Protein AF-A0A2D9DZ78-F1 (afdb_monomer)

Radius of gyration: 20.9 Å; Cα contacts (8 Å, |Δi|>4): 172; chains: 1; bounding box: 60×47×53 Å

Foldseek 3Di:
DDDDDPPCPPDPDVVLVVLLVLLVVLVVVLVVLCPDDDPDNCVLSPPSPVSVLVNVCVVCLVVCPVVCVVQVAASSAKKKWKFADPVPRDIDIDIDGRGGDDPPDDPPDDDDCPPPPD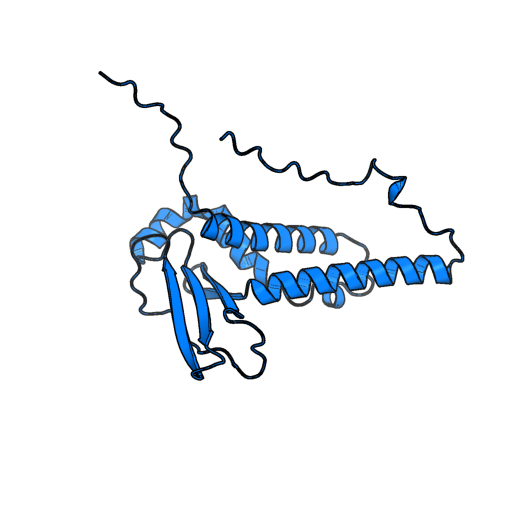RTQWIKGWGDRPHDIDIDGSNVSVVSVVVSVVVVVVVVVVVCVVVVHDPPPVVVPVVPDDPPDDDDDDD

Secondary structure (DSSP, 8-state):
-------------HHHHHHHHHHHHHHHHHHHHHHS--S-HHHHHGGGGGGHHHHHHHHTHHHHHHHHHHHT--SS-EEEEEEE-TTT--EEEEEEESS----SS---PPPP-TT--SSEEEEEEEEEETTEEEEEEHHHHHHHHHHHHHHHHHHHHHHHHHTTPPPP-GGG-GGG----PPP----

Structure (mmCIF, N/CA/C/O backbone):
data_AF-A0A2D9DZ78-F1
#
_entry.id   AF-A0A2D9DZ78-F1
#
loop_
_atom_site.group_PDB
_atom_site.id
_atom_site.type_symbol
_atom_site.label_atom_id
_atom_site.label_alt_id
_atom_site.label_comp_id
_atom_site.label_asym_id
_atom_site.label_entity_id
_atom_site.label_seq_id
_atom_site.pdbx_PDB_ins_code
_atom_site.Cartn_x
_atom_site.Cartn_y
_atom_site.Cartn_z
_atom_site.occupancy
_atom_site.B_iso_or_equiv
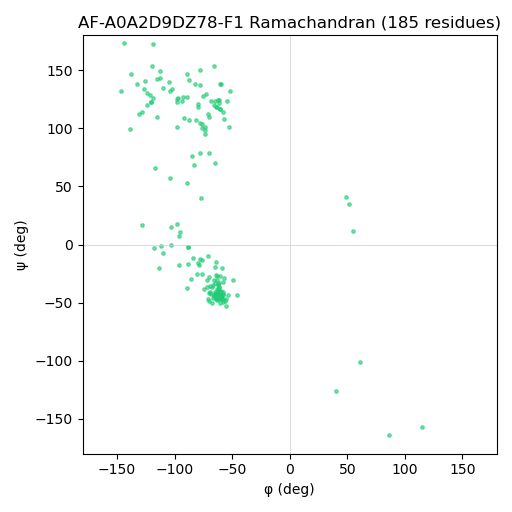_atom_site.auth_seq_id
_atom_site.auth_comp_id
_atom_site.auth_asym_id
_atom_site.auth_atom_id
_atom_site.pdbx_PDB_model_num
ATOM 1 N N . MET A 1 1 ? -32.982 35.145 3.947 1.00 36.50 1 MET A N 1
ATOM 2 C CA . MET A 1 1 ? -32.893 33.877 3.191 1.00 36.50 1 MET A CA 1
ATOM 3 C C . MET A 1 1 ? -31.527 33.840 2.533 1.00 36.50 1 MET A C 1
ATOM 5 O O . MET A 1 1 ? -31.361 34.390 1.452 1.00 36.50 1 MET A O 1
ATOM 9 N N . GLU A 1 2 ? -30.537 33.291 3.232 1.00 34.06 2 GLU A N 1
ATOM 10 C CA . GLU A 1 2 ? -29.224 33.021 2.645 1.00 34.06 2 GLU A CA 1
ATOM 11 C C . GLU A 1 2 ? -29.342 31.830 1.695 1.00 34.06 2 GLU A C 1
ATOM 13 O O . GLU A 1 2 ? -29.918 30.795 2.035 1.00 34.06 2 GLU A O 1
ATOM 18 N N . LYS A 1 3 ? -28.841 32.009 0.472 1.00 34.84 3 LYS A N 1
ATOM 19 C CA . LYS A 1 3 ? -28.711 30.940 -0.512 1.00 34.84 3 LYS A CA 1
ATOM 20 C C . LYS A 1 3 ? -27.613 29.994 -0.032 1.00 34.84 3 LYS A C 1
ATOM 22 O O . LYS A 1 3 ? -26.443 30.357 -0.064 1.00 34.84 3 LYS A O 1
ATOM 27 N N . ALA A 1 4 ? -27.996 28.791 0.387 1.00 36.69 4 ALA A N 1
ATOM 28 C CA . ALA A 1 4 ? -27.062 27.687 0.550 1.00 36.69 4 ALA A CA 1
ATOM 29 C C . ALA A 1 4 ? -26.430 27.385 -0.820 1.00 36.69 4 ALA A C 1
ATOM 31 O O . ALA A 1 4 ? -27.139 27.052 -1.771 1.00 36.69 4 ALA A O 1
ATOM 32 N N . SER A 1 5 ? -25.115 27.569 -0.942 1.00 39.00 5 SER A N 1
ATOM 33 C CA . SER A 1 5 ? -24.361 27.172 -2.126 1.00 39.00 5 SER A CA 1
ATOM 34 C C . SER A 1 5 ? -24.276 25.647 -2.175 1.00 39.00 5 SER A C 1
ATOM 36 O O . SER A 1 5 ? -23.666 24.980 -1.340 1.00 39.00 5 SER A O 1
ATOM 38 N N . ASP A 1 6 ? -24.958 25.094 -3.168 1.00 43.56 6 ASP A N 1
ATOM 39 C CA . ASP A 1 6 ? -25.155 23.668 -3.375 1.00 43.56 6 ASP A CA 1
ATOM 40 C C . ASP A 1 6 ? -23.948 23.048 -4.103 1.00 43.56 6 ASP A C 1
ATOM 42 O O . ASP A 1 6 ? -24.018 22.628 -5.257 1.00 43.56 6 ASP A O 1
ATOM 46 N N . THR A 1 7 ? -22.799 22.993 -3.427 1.00 36.75 7 THR A N 1
ATOM 47 C CA . THR A 1 7 ? -21.670 22.139 -3.834 1.00 36.75 7 THR A CA 1
ATOM 48 C C . THR A 1 7 ? -21.387 21.106 -2.756 1.00 36.75 7 THR A C 1
ATOM 50 O O . THR A 1 7 ? -20.330 21.081 -2.128 1.00 36.75 7 THR A O 1
ATOM 53 N N . ASN A 1 8 ? -22.349 20.203 -2.569 1.00 39.53 8 ASN A N 1
ATOM 54 C CA . ASN A 1 8 ? -22.168 18.925 -1.887 1.00 39.53 8 ASN A CA 1
ATOM 55 C C . ASN A 1 8 ? -21.199 18.019 -2.684 1.00 39.53 8 ASN A C 1
ATOM 57 O O . ASN A 1 8 ? -21.594 17.000 -3.257 1.00 39.53 8 ASN A O 1
ATOM 61 N N . LYS A 1 9 ? -19.900 18.351 -2.722 1.00 44.41 9 LYS A N 1
ATOM 62 C CA . LYS A 1 9 ? -18.871 17.339 -3.005 1.00 44.41 9 LYS A CA 1
ATOM 63 C C . LYS A 1 9 ? -18.937 16.346 -1.844 1.00 44.41 9 LYS A C 1
ATOM 65 O O . LYS A 1 9 ? -18.785 16.732 -0.691 1.00 44.41 9 LYS A O 1
ATOM 70 N N . ARG A 1 10 ? -19.242 15.075 -2.128 1.00 42.53 10 ARG A N 1
ATOM 71 C CA . ARG A 1 10 ? -19.283 14.002 -1.120 1.00 42.53 10 ARG A CA 1
ATOM 72 C C . ARG A 1 10 ? -17.949 13.993 -0.362 1.00 42.53 10 ARG A C 1
ATOM 74 O O . ARG A 1 10 ? -16.958 13.494 -0.885 1.00 42.53 10 ARG A O 1
ATOM 81 N N . ASN A 1 11 ? -17.939 14.563 0.842 1.00 47.09 11 ASN A N 1
ATOM 82 C CA . ASN A 1 11 ? -16.756 14.741 1.681 1.00 47.09 11 ASN A CA 1
ATOM 83 C C . ASN A 1 11 ? -16.274 13.389 2.221 1.00 47.09 11 ASN A C 1
ATOM 85 O O . ASN A 1 11 ? -16.527 13.018 3.367 1.00 47.09 11 ASN A O 1
ATOM 89 N N . VAL A 1 12 ? -15.571 12.623 1.388 1.00 57.72 12 VAL A N 1
ATOM 90 C CA . VAL A 1 12 ? -14.644 11.612 1.893 1.00 57.72 12 VAL A CA 1
ATOM 91 C C . VAL A 1 12 ? -13.511 12.388 2.546 1.00 57.72 12 VAL A C 1
ATOM 93 O O . VAL A 1 12 ? -12.908 13.237 1.900 1.00 57.72 12 VAL A O 1
ATOM 96 N N . SER A 1 13 ? -13.226 12.130 3.824 1.00 75.31 13 SER A N 1
ATOM 97 C CA . SER A 1 13 ? -12.070 12.755 4.472 1.00 75.31 13 SER A CA 1
ATOM 98 C C . SER A 1 13 ? -10.818 12.525 3.621 1.00 75.31 13 SER A C 1
ATOM 100 O O . SER A 1 13 ? -10.547 11.386 3.221 1.00 75.31 13 SER A O 1
ATOM 102 N N . ASN A 1 14 ? -10.050 13.592 3.382 1.00 83.12 14 ASN A N 1
ATOM 103 C CA . ASN A 1 14 ? -8.824 13.568 2.579 1.00 83.12 14 ASN A CA 1
ATOM 104 C C . ASN A 1 14 ? -7.874 12.431 2.992 1.00 83.12 14 ASN A C 1
ATOM 106 O O . ASN A 1 14 ? -7.193 11.863 2.147 1.00 83.12 14 ASN A O 1
ATOM 110 N N . SER A 1 15 ? -7.870 12.016 4.265 1.00 86.44 15 SER A N 1
ATOM 111 C CA . SER A 1 15 ? -7.069 10.879 4.737 1.00 86.44 15 SER A CA 1
ATOM 112 C C . SER A 1 15 ? -7.476 9.544 4.104 1.00 86.44 15 SER A C 1
ATOM 114 O O . SER A 1 15 ? -6.609 8.789 3.668 1.00 86.44 15 SER A O 1
ATOM 116 N N . PHE A 1 16 ? -8.778 9.247 4.026 1.00 86.75 16 PHE A N 1
ATOM 117 C CA . PHE A 1 16 ? -9.269 8.034 3.361 1.00 86.75 16 PHE A CA 1
ATOM 118 C C . PHE A 1 16 ? -9.065 8.113 1.858 1.00 86.75 16 PHE A C 1
ATOM 120 O O . PHE A 1 16 ? -8.644 7.126 1.262 1.00 86.75 16 PHE A O 1
ATOM 127 N N . HIS A 1 17 ? -9.313 9.281 1.264 1.00 85.44 17 HIS A N 1
ATOM 128 C CA . HIS A 1 17 ? -9.032 9.498 -0.149 1.00 85.44 17 HIS A CA 1
ATOM 129 C C . HIS A 1 17 ? -7.561 9.192 -0.466 1.00 85.44 17 HIS A C 1
ATOM 131 O O . HIS A 1 17 ? -7.289 8.325 -1.288 1.00 85.44 17 HIS A O 1
ATOM 137 N N . ASN A 1 18 ? -6.619 9.789 0.267 1.00 88.25 18 ASN A N 1
ATOM 138 C CA . ASN A 1 18 ? -5.186 9.568 0.070 1.00 88.25 18 ASN A CA 1
ATOM 139 C C . ASN A 1 18 ? -4.788 8.098 0.259 1.00 88.25 18 ASN A C 1
ATOM 141 O O . ASN A 1 18 ? -4.044 7.556 -0.556 1.00 88.25 18 ASN A O 1
ATOM 145 N N . ALA A 1 19 ? -5.305 7.434 1.300 1.00 89.31 19 ALA A N 1
ATOM 146 C CA . ALA A 1 19 ? -5.035 6.018 1.543 1.00 89.31 19 ALA A CA 1
ATOM 147 C C . ALA A 1 19 ? -5.491 5.137 0.369 1.00 89.31 19 ALA A C 1
ATOM 149 O O . ALA A 1 19 ? -4.733 4.289 -0.098 1.00 89.31 19 ALA A O 1
ATOM 150 N N . TRP A 1 20 ? -6.704 5.359 -0.141 1.00 88.19 20 TRP A N 1
ATOM 151 C CA . TRP A 1 20 ? -7.228 4.619 -1.289 1.00 88.19 20 TRP A CA 1
ATOM 152 C C . TRP A 1 20 ? -6.514 4.969 -2.596 1.00 88.19 20 TRP A C 1
ATOM 154 O O . TRP A 1 20 ? -6.271 4.072 -3.400 1.00 88.19 20 TRP A O 1
ATOM 164 N N . THR A 1 21 ? -6.116 6.226 -2.787 1.00 87.25 21 THR A N 1
ATOM 165 C CA . THR A 1 21 ? -5.350 6.674 -3.957 1.00 87.25 21 THR A CA 1
ATOM 166 C C . THR A 1 21 ? -3.974 6.008 -4.021 1.00 87.25 21 THR A C 1
ATOM 168 O O . THR A 1 21 ? -3.591 5.532 -5.088 1.00 87.25 21 THR A O 1
ATOM 171 N N . ILE A 1 22 ? -3.262 5.875 -2.892 1.00 89.56 22 ILE A N 1
ATOM 172 C CA . ILE A 1 22 ? -1.993 5.120 -2.827 1.00 89.56 22 ILE A CA 1
ATOM 173 C C . ILE A 1 22 ? -2.197 3.687 -3.327 1.00 89.56 22 ILE A C 1
ATOM 175 O O . ILE A 1 22 ? -1.427 3.195 -4.149 1.00 89.56 22 ILE A O 1
ATOM 179 N N . ILE A 1 23 ? -3.255 3.027 -2.856 1.00 89.06 23 ILE A N 1
ATOM 180 C CA . ILE A 1 23 ? -3.574 1.646 -3.225 1.00 89.06 23 ILE A CA 1
ATOM 181 C C . ILE A 1 23 ? -3.949 1.532 -4.707 1.00 89.06 23 ILE A C 1
ATOM 183 O O . ILE A 1 23 ? -3.465 0.628 -5.390 1.00 89.06 23 ILE A O 1
ATOM 187 N N . ASP A 1 24 ? -4.808 2.421 -5.216 1.00 85.62 24 ASP A N 1
ATOM 188 C CA . ASP A 1 24 ? -5.244 2.384 -6.615 1.00 85.62 24 ASP A CA 1
ATOM 189 C C . ASP A 1 24 ? -4.069 2.635 -7.562 1.00 85.62 24 ASP A C 1
ATOM 191 O O . ASP A 1 24 ? -3.877 1.869 -8.505 1.00 85.62 24 ASP A O 1
ATOM 195 N N . TYR A 1 25 ? -3.233 3.638 -7.287 1.00 86.38 25 TYR A N 1
ATOM 1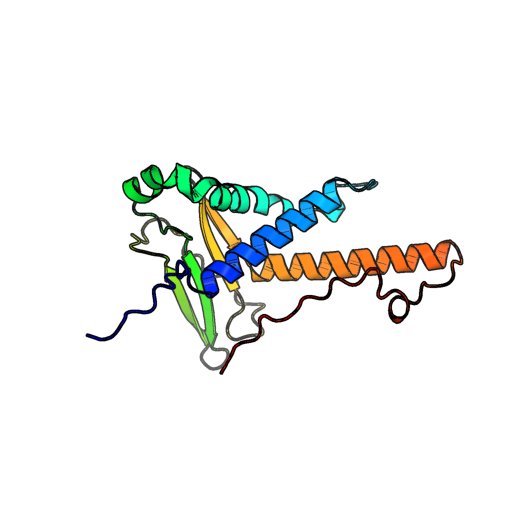96 C CA . TYR A 1 25 ? -2.053 3.926 -8.103 1.00 86.38 25 TYR A CA 1
ATOM 197 C C . TYR A 1 25 ? -1.019 2.807 -8.046 1.00 86.38 25 TYR A C 1
ATOM 199 O O . TYR A 1 25 ? -0.531 2.394 -9.098 1.00 86.38 25 TYR A O 1
ATOM 207 N N . ALA A 1 26 ? -0.745 2.251 -6.863 1.00 87.38 26 ALA A N 1
ATOM 208 C CA . ALA A 1 26 ? 0.147 1.103 -6.736 1.00 87.38 26 ALA A CA 1
ATOM 209 C C . ALA A 1 26 ? -0.340 -0.088 -7.574 1.00 87.38 26 ALA A C 1
ATOM 211 O O . ALA A 1 26 ? 0.445 -0.726 -8.275 1.00 87.38 26 ALA A O 1
ATOM 212 N N . ASN A 1 27 ? -1.648 -0.355 -7.557 1.00 85.31 27 ASN A N 1
ATOM 213 C CA . ASN A 1 27 ? -2.222 -1.442 -8.335 1.00 85.31 27 ASN A CA 1
ATOM 214 C C . ASN A 1 27 ? -2.233 -1.148 -9.848 1.00 85.31 27 ASN A C 1
ATOM 216 O O . ASN A 1 27 ? -1.967 -2.042 -10.642 1.00 85.31 27 ASN A O 1
ATOM 220 N N . ARG A 1 28 ? -2.471 0.099 -10.276 1.00 83.75 28 ARG A N 1
ATOM 221 C CA . ARG A 1 28 ? -2.358 0.480 -11.698 1.00 83.75 28 ARG A CA 1
ATOM 222 C C . ARG A 1 28 ? -0.933 0.331 -12.220 1.00 83.75 28 ARG A C 1
ATOM 224 O O . ARG A 1 28 ? -0.753 -0.162 -13.327 1.00 83.75 28 ARG A O 1
ATOM 231 N N . ILE A 1 29 ? 0.067 0.730 -11.434 1.00 84.62 29 ILE A N 1
ATOM 232 C CA . ILE A 1 29 ? 1.478 0.511 -11.775 1.00 84.62 29 ILE A CA 1
ATOM 233 C C . ILE A 1 29 ? 1.741 -0.991 -11.906 1.00 84.62 29 ILE A C 1
ATOM 235 O O . ILE A 1 29 ? 2.304 -1.425 -12.904 1.00 84.62 29 ILE A O 1
ATOM 239 N N . ASN A 1 30 ? 1.267 -1.794 -10.953 1.00 83.00 30 ASN A N 1
ATOM 240 C CA . ASN A 1 30 ? 1.372 -3.250 -11.009 1.00 83.00 30 ASN A CA 1
ATOM 241 C C . ASN A 1 30 ? 0.715 -3.843 -12.278 1.00 83.00 30 ASN A C 1
ATOM 243 O O . ASN A 1 30 ? 1.324 -4.679 -12.943 1.00 83.00 30 ASN A O 1
ATOM 247 N N . ASP A 1 31 ? -0.477 -3.376 -12.663 1.00 81.62 31 ASP A N 1
ATOM 248 C CA . ASP A 1 31 ? -1.161 -3.798 -13.895 1.00 81.62 31 ASP A CA 1
ATOM 249 C C . ASP A 1 31 ? -0.370 -3.411 -15.159 1.00 81.62 31 ASP A C 1
ATOM 251 O O . ASP A 1 31 ? -0.230 -4.232 -16.067 1.00 81.62 31 ASP A O 1
ATOM 255 N N . LEU A 1 32 ? 0.175 -2.189 -15.218 1.00 83.19 32 LEU A N 1
ATOM 256 C CA . LEU A 1 32 ? 1.009 -1.724 -16.335 1.00 83.19 32 LEU A CA 1
ATOM 257 C C . LEU A 1 32 ? 2.278 -2.565 -16.459 1.00 83.19 32 LEU A C 1
ATOM 259 O O . LEU A 1 32 ? 2.608 -3.041 -17.543 1.00 83.19 32 LEU A O 1
ATOM 263 N N . LEU A 1 33 ? 2.963 -2.805 -15.340 1.00 80.12 33 LEU A N 1
ATOM 264 C CA . LEU A 1 33 ? 4.148 -3.649 -15.317 1.00 80.12 33 LEU A CA 1
ATOM 265 C C . LEU A 1 33 ? 3.793 -5.074 -15.748 1.00 80.12 33 LEU A C 1
ATOM 267 O O . LEU A 1 33 ? 4.528 -5.655 -16.531 1.00 80.12 33 LEU A O 1
ATOM 271 N N . TYR A 1 34 ? 2.657 -5.642 -15.345 1.00 79.50 34 TYR A N 1
ATOM 272 C CA . TYR A 1 34 ? 2.277 -7.000 -15.758 1.00 79.50 34 TYR A CA 1
ATOM 273 C C . TYR A 1 34 ? 2.202 -7.196 -17.288 1.00 79.50 34 TYR A C 1
ATOM 275 O O . TYR A 1 34 ? 2.424 -8.312 -17.784 1.00 79.50 34 TYR A O 1
ATOM 283 N N . GLN A 1 35 ? 1.888 -6.126 -18.026 1.00 81.31 35 GLN A N 1
ATOM 284 C CA . GLN A 1 35 ? 1.781 -6.119 -19.488 1.00 81.31 35 GLN A CA 1
ATOM 285 C C . GLN A 1 35 ? 3.136 -6.047 -20.200 1.00 81.31 35 GLN A C 1
ATOM 287 O O . GLN A 1 35 ? 3.215 -6.385 -21.380 1.00 81.31 35 GLN A O 1
ATOM 292 N N . LEU A 1 36 ? 4.199 -5.638 -19.507 1.00 79.94 36 LEU A N 1
ATOM 293 C CA . LEU A 1 36 ? 5.522 -5.504 -20.104 1.00 79.94 36 LEU A CA 1
ATOM 294 C C . LEU A 1 36 ? 6.222 -6.874 -20.255 1.00 79.94 36 LEU A C 1
ATOM 296 O O . LEU A 1 36 ? 5.968 -7.805 -19.476 1.00 79.94 36 LEU A O 1
ATOM 300 N N . PRO A 1 37 ? 7.091 -7.028 -21.272 1.00 75.44 37 PRO A N 1
ATOM 301 C CA . PRO A 1 37 ? 7.768 -8.286 -21.579 1.00 75.44 37 PRO A CA 1
ATOM 302 C C . PRO A 1 37 ? 8.942 -8.528 -20.621 1.00 75.44 37 PRO A C 1
ATOM 304 O O . PRO A 1 37 ? 10.101 -8.296 -20.950 1.00 75.44 37 PRO A O 1
ATOM 307 N N . TRP A 1 38 ? 8.636 -8.983 -19.408 1.00 76.00 38 TRP A N 1
ATOM 308 C CA . TRP A 1 38 ? 9.646 -9.337 -18.411 1.00 76.00 38 TRP A CA 1
ATOM 309 C C . TRP A 1 38 ? 10.114 -10.781 -18.544 1.00 76.00 38 TRP A C 1
ATOM 311 O O . TRP A 1 38 ? 9.293 -11.683 -18.705 1.00 76.00 38 TRP A O 1
ATOM 321 N N . GLU A 1 39 ? 11.410 -11.004 -18.329 1.00 70.81 39 GLU A N 1
ATOM 322 C CA . GLU A 1 39 ? 11.989 -12.346 -18.185 1.00 70.81 39 GLU A CA 1
ATOM 323 C C . GLU A 1 39 ? 11.406 -13.084 -16.966 1.00 70.81 39 GLU A C 1
ATOM 325 O O . GLU A 1 39 ? 11.098 -14.272 -17.039 1.00 70.81 39 GLU A O 1
ATOM 330 N N . ASN A 1 40 ? 11.163 -12.363 -15.860 1.00 74.62 40 ASN A N 1
ATOM 331 C CA . ASN A 1 40 ? 10.525 -12.898 -14.658 1.00 74.62 40 ASN A CA 1
ATOM 332 C C . ASN A 1 40 ? 9.513 -11.911 -14.050 1.00 74.62 40 ASN A C 1
ATOM 334 O O . ASN A 1 40 ? 9.858 -11.002 -13.296 1.00 74.62 40 ASN A O 1
ATOM 338 N N . LYS A 1 41 ? 8.221 -12.124 -14.329 1.00 67.94 41 LYS A N 1
ATOM 339 C CA . LYS A 1 41 ? 7.133 -11.260 -13.830 1.00 67.94 41 LYS A CA 1
ATOM 340 C C . LYS A 1 41 ? 7.031 -11.221 -12.300 1.00 67.94 41 LYS A C 1
ATOM 342 O O . LYS A 1 41 ? 6.649 -10.196 -11.744 1.00 67.94 41 LYS A O 1
ATOM 347 N N . LYS A 1 42 ? 7.345 -12.321 -11.606 1.00 68.31 42 LYS A N 1
ATOM 348 C CA . LYS A 1 42 ? 7.198 -12.397 -10.139 1.00 68.31 42 LYS A CA 1
ATOM 349 C C . LYS A 1 42 ? 8.240 -11.555 -9.407 1.00 68.31 42 LYS A C 1
ATOM 351 O O . LYS A 1 42 ? 7.951 -11.039 -8.335 1.00 68.31 42 LYS A O 1
ATOM 356 N N . GLU A 1 43 ? 9.416 -11.402 -10.005 1.00 68.81 43 GLU A N 1
ATOM 357 C CA . GLU A 1 43 ? 10.527 -10.628 -9.451 1.00 68.81 43 GLU A CA 1
ATOM 358 C C . GLU A 1 43 ? 10.212 -9.129 -9.373 1.00 68.81 43 GLU A C 1
ATOM 360 O O . GLU A 1 43 ? 10.603 -8.465 -8.420 1.00 68.81 43 GLU A O 1
ATOM 365 N N . ILE A 1 44 ? 9.460 -8.604 -10.345 1.00 67.25 44 ILE A N 1
ATOM 366 C CA . ILE A 1 44 ? 9.171 -7.165 -10.442 1.00 67.25 44 ILE A CA 1
ATOM 367 C C . ILE A 1 44 ? 7.918 -6.774 -9.661 1.00 67.25 44 ILE A C 1
ATOM 369 O O . ILE A 1 44 ? 7.872 -5.712 -9.047 1.00 67.25 44 ILE A O 1
ATOM 373 N N . LEU A 1 45 ? 6.894 -7.628 -9.675 1.00 65.81 45 LEU A N 1
ATOM 374 C CA . LEU A 1 45 ? 5.593 -7.315 -9.077 1.00 65.81 45 LEU A CA 1
ATOM 375 C C . LEU A 1 45 ? 5.586 -7.519 -7.552 1.00 65.81 45 LEU A C 1
ATOM 377 O O . LEU A 1 45 ? 4.808 -6.869 -6.851 1.00 65.81 45 LEU A O 1
ATOM 381 N N . GLY A 1 46 ? 6.469 -8.391 -7.043 1.00 66.69 46 GLY A N 1
ATOM 382 C CA . GLY A 1 46 ? 6.775 -8.561 -5.621 1.00 66.69 46 GLY A CA 1
ATOM 383 C C . GLY A 1 46 ? 5.557 -8.487 -4.691 1.00 66.69 46 GLY A C 1
ATOM 384 O O . GLY A 1 46 ? 4.562 -9.194 -4.862 1.00 66.69 46 GLY A O 1
ATOM 385 N N . ASN A 1 47 ? 5.645 -7.597 -3.700 1.00 66.56 47 ASN A N 1
ATOM 386 C CA . ASN A 1 47 ? 4.662 -7.415 -2.628 1.00 66.56 47 ASN A CA 1
ATOM 387 C C . ASN A 1 47 ? 3.379 -6.669 -3.051 1.00 66.56 47 ASN A C 1
ATOM 389 O O . ASN A 1 47 ? 2.396 -6.673 -2.305 1.00 66.56 47 ASN A O 1
ATOM 393 N N . LEU A 1 48 ? 3.357 -6.030 -4.228 1.00 73.38 48 LEU A N 1
ATOM 394 C CA . LEU A 1 48 ? 2.248 -5.167 -4.662 1.00 73.38 48 LEU A CA 1
ATOM 395 C C . LEU A 1 48 ? 1.046 -5.960 -5.200 1.00 73.38 48 LEU A C 1
ATOM 397 O O . LEU A 1 48 ? -0.068 -5.436 -5.254 1.00 73.38 48 LEU A O 1
ATOM 401 N N . TYR A 1 49 ? 1.230 -7.243 -5.526 1.00 67.12 49 TYR A N 1
ATOM 402 C CA . TYR A 1 49 ? 0.174 -8.111 -6.061 1.00 67.12 49 TYR A CA 1
ATOM 403 C C . TYR A 1 49 ? -1.048 -8.229 -5.129 1.00 67.12 49 TYR A C 1
ATOM 405 O O . TYR A 1 49 ? -2.192 -8.319 -5.581 1.00 67.12 49 TYR A O 1
ATOM 413 N N . ASN A 1 50 ? -0.823 -8.155 -3.815 1.00 70.62 50 ASN A N 1
ATOM 414 C CA . ASN A 1 50 ? -1.868 -8.291 -2.796 1.00 70.62 50 ASN A CA 1
ATOM 415 C C . ASN A 1 50 ? -2.832 -7.086 -2.739 1.00 70.62 50 ASN A C 1
ATOM 417 O O . ASN A 1 50 ? -3.870 -7.150 -2.080 1.00 70.62 50 ASN A O 1
ATOM 421 N N . LEU A 1 51 ? -2.529 -5.986 -3.439 1.00 81.38 51 LEU A N 1
ATOM 422 C CA . LEU A 1 51 ? -3.351 -4.768 -3.447 1.00 81.38 51 LEU A CA 1
ATOM 423 C C . LEU A 1 51 ? -4.595 -4.875 -4.341 1.00 81.38 51 LEU A C 1
ATOM 425 O O . LEU A 1 51 ? -5.512 -4.053 -4.234 1.00 81.38 51 LEU A O 1
ATOM 429 N N . LYS A 1 52 ? -4.680 -5.908 -5.187 1.00 79.88 52 LYS A N 1
ATOM 430 C CA . LYS A 1 52 ? -5.837 -6.142 -6.062 1.00 79.88 52 LYS A CA 1
ATOM 431 C C . LYS A 1 52 ? -7.140 -6.317 -5.283 1.00 79.88 52 LYS A C 1
ATOM 433 O O . LYS A 1 52 ? -8.161 -5.740 -5.657 1.00 79.88 52 LYS A O 1
ATOM 438 N N . ASP A 1 53 ? -7.085 -7.017 -4.155 1.00 79.38 53 ASP A N 1
ATOM 439 C CA . ASP A 1 53 ? -8.244 -7.241 -3.286 1.00 79.38 53 ASP A CA 1
ATOM 440 C C . ASP A 1 53 ? -8.779 -5.944 -2.665 1.00 79.38 53 ASP A C 1
ATOM 442 O O . ASP A 1 53 ? -9.992 -5.779 -2.484 1.00 79.38 53 ASP A O 1
ATOM 446 N N . PHE A 1 54 ? -7.888 -4.989 -2.388 1.00 82.56 54 PHE A N 1
ATOM 447 C CA . PHE A 1 54 ? -8.266 -3.667 -1.903 1.00 82.56 54 PHE A CA 1
ATOM 448 C C . PHE A 1 54 ? -8.954 -2.846 -2.994 1.00 82.56 54 PHE A C 1
ATOM 450 O O . PHE A 1 54 ? -10.040 -2.314 -2.764 1.00 82.56 54 PHE A O 1
ATOM 457 N N . ARG A 1 55 ? -8.374 -2.775 -4.197 1.00 75.88 55 ARG A N 1
ATOM 458 C CA . ARG A 1 55 ? -8.976 -2.027 -5.314 1.00 75.88 55 ARG A CA 1
ATOM 459 C C . ARG A 1 55 ? -10.358 -2.567 -5.670 1.00 75.88 55 ARG A C 1
ATOM 461 O O . ARG A 1 55 ? -11.299 -1.785 -5.773 1.00 75.88 55 ARG A O 1
ATOM 468 N N . ASN A 1 56 ? -10.500 -3.891 -5.761 1.00 75.94 56 ASN A N 1
ATOM 469 C CA . ASN A 1 56 ? -11.792 -4.541 -5.997 1.00 75.94 56 ASN A CA 1
ATOM 470 C C . ASN A 1 56 ? -12.805 -4.176 -4.901 1.00 75.94 56 ASN A C 1
ATOM 472 O O . ASN A 1 56 ? -13.969 -3.888 -5.180 1.00 75.94 56 ASN A O 1
ATOM 476 N N . THR A 1 57 ? -12.357 -4.137 -3.642 1.00 74.19 57 THR A N 1
ATOM 477 C CA . THR A 1 57 ? -13.192 -3.718 -2.511 1.00 74.19 57 THR A CA 1
ATOM 478 C C . THR A 1 57 ? -13.706 -2.289 -2.681 1.00 74.19 57 THR A C 1
ATOM 480 O O . THR A 1 57 ? -14.897 -2.061 -2.471 1.00 74.19 57 THR A O 1
ATOM 483 N N . PHE A 1 58 ? -12.844 -1.353 -3.080 1.00 74.56 58 PHE A N 1
ATOM 484 C CA . PHE A 1 58 ? -13.207 0.051 -3.267 1.00 74.56 58 PHE A CA 1
ATOM 485 C C . PHE A 1 58 ? -14.112 0.271 -4.488 1.00 74.56 58 PHE A C 1
ATOM 487 O O . PHE A 1 58 ? -15.154 0.914 -4.383 1.00 74.56 58 PHE A O 1
ATOM 494 N N . GLN A 1 59 ? -13.770 -0.312 -5.639 1.00 71.69 59 GLN A N 1
ATOM 495 C CA . GLN A 1 59 ? -14.523 -0.141 -6.889 1.00 71.69 59 GLN A CA 1
ATOM 496 C C . GLN A 1 59 ? -15.958 -0.677 -6.805 1.00 71.69 59 GLN A C 1
ATOM 498 O O . GLN A 1 59 ? -16.863 -0.130 -7.432 1.00 71.69 59 GLN A O 1
ATOM 503 N N . HIS A 1 60 ? -16.193 -1.709 -5.992 1.00 70.88 60 HIS A N 1
ATOM 504 C CA . HIS A 1 60 ? -17.517 -2.308 -5.811 1.00 70.88 60 HIS A CA 1
ATOM 505 C C . HIS A 1 60 ? -18.257 -1.811 -4.557 1.00 70.88 60 HIS A C 1
ATOM 507 O O . HIS A 1 60 ? -19.236 -2.434 -4.139 1.00 70.88 60 HIS A O 1
ATOM 513 N N . LEU A 1 61 ? -17.847 -0.680 -3.964 1.00 67.94 61 LEU A N 1
ATOM 514 C CA . LEU A 1 61 ? -18.473 -0.113 -2.758 1.00 67.94 61 LEU A CA 1
ATOM 515 C C . LEU A 1 61 ? -19.991 0.081 -2.894 1.00 67.94 61 LEU A C 1
ATOM 517 O O . LEU A 1 61 ? -20.734 -0.320 -2.001 1.00 67.94 61 LEU A O 1
ATOM 521 N N . GLY A 1 62 ? -20.466 0.599 -4.032 1.00 59.34 62 GLY A N 1
ATOM 522 C CA . GLY A 1 62 ? -21.899 0.841 -4.263 1.00 59.34 62 GLY A CA 1
ATOM 523 C C . GLY A 1 62 ? -22.760 -0.428 -4.230 1.00 59.34 62 GLY A C 1
ATOM 524 O O . GLY A 1 62 ? -23.873 -0.410 -3.711 1.00 59.34 62 GLY A O 1
ATOM 525 N N . VAL A 1 63 ? -22.221 -1.557 -4.702 1.00 60.81 63 VAL A N 1
ATOM 526 C CA . VAL A 1 63 ? -22.899 -2.869 -4.669 1.00 60.81 63 VAL A CA 1
ATOM 527 C C . VAL A 1 63 ? -22.858 -3.472 -3.257 1.00 60.81 63 VAL A C 1
ATOM 529 O O . VAL A 1 63 ? -23.727 -4.252 -2.869 1.00 60.81 63 VAL A O 1
ATOM 532 N N . ARG A 1 64 ? -21.868 -3.081 -2.447 1.00 60.66 64 ARG A N 1
ATOM 533 C CA . ARG A 1 64 ? -21.622 -3.612 -1.100 1.00 60.66 64 ARG A CA 1
ATOM 534 C C . ARG A 1 64 ? -22.366 -2.890 0.018 1.00 60.66 64 ARG A C 1
ATOM 536 O O . ARG A 1 64 ? -22.287 -3.361 1.154 1.00 60.66 64 ARG A O 1
ATOM 543 N N . ASN A 1 65 ? -23.122 -1.831 -0.279 1.00 61.34 65 ASN A N 1
ATOM 544 C CA . ASN A 1 65 ? -23.907 -1.077 0.708 1.00 61.34 65 ASN A CA 1
ATOM 545 C C . ASN A 1 65 ? -24.698 -1.994 1.657 1.00 61.34 65 ASN A C 1
ATOM 547 O O . ASN A 1 65 ? -24.664 -1.813 2.869 1.00 61.34 65 ASN A O 1
ATOM 551 N N . THR A 1 66 ? -25.336 -3.045 1.137 1.00 60.62 66 THR A N 1
ATOM 552 C CA . THR A 1 66 ? -26.124 -3.991 1.946 1.00 60.62 66 THR A CA 1
ATOM 553 C C . THR A 1 66 ? -25.277 -4.837 2.900 1.00 60.62 66 THR A C 1
ATOM 555 O O . THR A 1 66 ? -25.708 -5.102 4.019 1.00 60.62 66 THR A O 1
ATOM 558 N N . ALA A 1 67 ? -24.071 -5.249 2.504 1.00 61.03 67 ALA A N 1
ATOM 559 C CA . ALA A 1 67 ? -23.161 -6.011 3.360 1.00 61.03 67 ALA A CA 1
ATOM 560 C C . ALA A 1 67 ? -22.504 -5.124 4.427 1.00 61.03 67 ALA A C 1
ATOM 562 O O . ALA A 1 67 ? -22.353 -5.559 5.568 1.00 61.03 67 ALA A O 1
ATOM 563 N N . VAL A 1 68 ? -22.157 -3.888 4.058 1.00 62.19 68 VAL A N 1
ATOM 564 C CA . VAL A 1 68 ? -21.587 -2.876 4.956 1.00 62.19 68 VAL A CA 1
ATOM 565 C C . VAL A 1 68 ? -22.584 -2.516 6.058 1.00 62.19 68 VAL A C 1
ATOM 567 O O . VAL A 1 68 ? -22.232 -2.549 7.237 1.00 62.19 68 VAL A O 1
ATOM 570 N N . LEU A 1 69 ? -23.846 -2.287 5.682 1.00 64.31 69 LEU A N 1
ATOM 571 C CA . LEU A 1 69 ? -24.943 -2.015 6.612 1.00 64.31 69 LEU A CA 1
ATOM 572 C C . LEU A 1 69 ? -25.267 -3.227 7.497 1.00 64.31 69 LEU A C 1
ATOM 574 O O . LEU A 1 69 ? -25.411 -3.081 8.705 1.00 64.31 69 LEU A O 1
ATOM 578 N N . LYS A 1 70 ? -25.331 -4.442 6.932 1.00 62.41 70 LYS A N 1
ATOM 579 C CA . LYS A 1 70 ? -25.629 -5.663 7.707 1.00 62.41 70 LYS A CA 1
ATOM 580 C C . LYS A 1 70 ? -24.541 -6.022 8.720 1.00 62.41 70 LYS A C 1
ATOM 582 O O . LYS A 1 70 ? -24.848 -6.632 9.739 1.00 62.41 70 LYS A O 1
ATOM 587 N N . LYS A 1 71 ? -23.279 -5.691 8.435 1.00 62.84 71 LYS A N 1
ATOM 588 C CA . LYS A 1 71 ? -22.132 -6.044 9.284 1.00 62.84 71 LYS A CA 1
ATOM 589 C C . LYS A 1 71 ? -21.599 -4.886 10.130 1.00 62.84 71 LYS A C 1
ATOM 591 O O . LYS A 1 71 ? -20.645 -5.099 10.869 1.00 62.84 71 LYS A O 1
ATOM 596 N N . ASN A 1 72 ? -22.188 -3.689 10.039 1.00 65.81 72 ASN A N 1
ATOM 597 C CA . ASN A 1 72 ? -21.694 -2.474 10.703 1.00 65.81 72 ASN A CA 1
ATOM 598 C C . ASN A 1 72 ? -20.190 -2.241 10.476 1.00 65.81 72 ASN A C 1
ATOM 600 O O . ASN A 1 72 ? -19.439 -1.910 11.397 1.00 65.81 72 ASN A O 1
ATOM 604 N N . THR A 1 73 ? -19.733 -2.485 9.247 1.00 67.00 73 THR A N 1
ATOM 605 C CA . THR A 1 73 ? -18.329 -2.284 8.880 1.00 67.00 73 THR A CA 1
ATOM 606 C C . THR A 1 73 ? -18.123 -0.853 8.388 1.00 67.00 73 THR A C 1
ATOM 608 O O . THR A 1 73 ? -19.014 -0.316 7.736 1.00 67.00 73 THR A O 1
ATOM 611 N N . PRO A 1 74 ? -16.958 -0.235 8.623 1.00 77.19 74 PRO A N 1
ATOM 612 C CA . PRO A 1 74 ? -16.668 1.108 8.117 1.00 77.19 74 PRO A CA 1
ATOM 613 C C . PRO A 1 74 ? -16.709 1.180 6.596 1.00 77.19 74 PRO A C 1
ATOM 615 O O . PRO A 1 74 ? -16.198 0.287 5.919 1.00 77.19 74 PRO A O 1
ATOM 618 N N . PHE A 1 75 ? -17.295 2.251 6.066 1.00 76.25 75 PHE A N 1
ATOM 619 C CA . PHE A 1 75 ? -17.613 2.370 4.644 1.00 76.25 75 PHE A CA 1
ATOM 620 C C . PHE A 1 75 ? -16.354 2.465 3.776 1.00 76.25 75 PHE A C 1
ATOM 622 O O . PHE A 1 75 ? -16.168 1.689 2.849 1.00 76.25 75 PHE A O 1
ATOM 629 N N . PHE A 1 76 ? -15.440 3.364 4.127 1.00 80.31 76 PHE A N 1
ATOM 630 C CA . PHE A 1 76 ? -14.127 3.525 3.494 1.00 80.31 76 PHE A CA 1
ATOM 631 C C . PHE A 1 76 ? -13.013 2.776 4.242 1.00 80.31 76 PHE A C 1
ATOM 633 O O . PHE A 1 76 ? -11.837 2.977 3.947 1.00 80.31 76 PHE A O 1
ATOM 640 N N . GLY A 1 77 ? -13.360 1.917 5.204 1.00 83.94 77 GLY A N 1
ATOM 641 C CA . GLY A 1 77 ? -12.405 1.203 6.047 1.00 83.94 77 GLY A CA 1
ATOM 642 C C . GLY A 1 77 ? -11.954 1.972 7.295 1.00 83.94 77 GLY A C 1
ATOM 643 O O . GLY A 1 77 ? -12.587 2.938 7.739 1.00 83.94 77 GLY A O 1
ATOM 644 N N . ILE A 1 78 ? -10.861 1.506 7.892 1.00 86.88 78 ILE A N 1
ATOM 645 C CA . ILE A 1 78 ? -10.221 2.106 9.067 1.00 86.88 78 ILE A CA 1
ATOM 646 C C . ILE A 1 78 ? -8.772 2.404 8.725 1.00 86.88 78 ILE A C 1
ATOM 648 O O . ILE A 1 78 ? -8.058 1.527 8.248 1.00 86.88 78 ILE A O 1
ATOM 652 N N . ILE A 1 79 ? -8.328 3.621 9.010 1.00 88.81 79 ILE A N 1
ATOM 653 C CA . ILE A 1 79 ? -6.907 3.952 9.020 1.00 88.81 79 ILE A CA 1
ATOM 654 C C . ILE A 1 79 ? -6.419 3.783 10.451 1.00 88.81 79 ILE A C 1
ATOM 656 O O . ILE A 1 79 ? -6.956 4.404 11.364 1.00 88.81 79 ILE A O 1
ATOM 660 N N . SER A 1 80 ? -5.408 2.953 10.665 1.00 88.06 80 SER A N 1
ATOM 661 C CA . SER A 1 80 ? -4.743 2.842 11.962 1.00 88.06 80 SER A CA 1
ATOM 662 C C . SER A 1 80 ? -3.322 3.352 11.863 1.00 88.06 80 SER A C 1
ATOM 664 O O . SER A 1 80 ? -2.655 3.067 10.868 1.00 88.06 80 SER A O 1
ATOM 666 N N . TRP A 1 81 ? -2.830 4.012 12.905 1.00 89.19 81 TRP A N 1
ATOM 667 C CA . TRP A 1 81 ? -1.409 4.310 13.003 1.00 89.19 81 TRP A CA 1
ATOM 668 C C . TRP A 1 81 ? -0.871 4.099 14.403 1.00 89.19 81 TRP A C 1
ATOM 670 O O . TRP A 1 81 ? -1.562 4.306 15.405 1.00 89.19 81 TRP A O 1
ATOM 680 N N . PHE A 1 82 ? 0.385 3.682 14.458 1.00 86.44 82 PHE A N 1
ATOM 681 C CA . PHE A 1 82 ? 1.091 3.500 15.710 1.00 86.44 82 PHE A CA 1
ATOM 682 C C . PHE A 1 82 ? 1.957 4.719 16.000 1.00 86.44 82 PHE A C 1
ATOM 684 O O . PHE A 1 82 ? 2.812 5.094 15.195 1.00 86.44 82 PHE A O 1
ATOM 691 N N . TYR A 1 83 ? 1.719 5.332 17.153 1.00 85.31 83 TYR A N 1
ATOM 692 C CA . TYR A 1 83 ? 2.536 6.404 17.693 1.00 85.31 83 TYR A CA 1
ATOM 693 C C . TYR A 1 83 ? 3.525 5.830 18.705 1.00 85.31 83 TYR A C 1
ATOM 695 O O . TYR A 1 83 ? 3.104 5.183 19.667 1.00 85.31 83 TYR A O 1
ATOM 703 N N . PHE A 1 84 ? 4.814 6.105 18.520 1.00 85.00 84 PHE A N 1
ATOM 704 C CA . PHE A 1 84 ? 5.871 5.762 19.468 1.00 85.00 84 PHE A CA 1
ATOM 705 C C . PHE A 1 84 ? 6.606 7.024 19.918 1.00 85.00 84 PHE A C 1
ATOM 707 O O . PHE A 1 84 ? 7.019 7.853 19.103 1.00 85.00 84 PHE A O 1
ATOM 714 N N . ASN A 1 85 ? 6.741 7.203 21.230 1.00 82.94 85 ASN A N 1
ATOM 715 C CA . ASN A 1 85 ? 7.505 8.301 21.800 1.00 82.94 85 ASN A CA 1
ATOM 716 C C . ASN A 1 85 ? 8.906 7.824 22.187 1.00 82.94 85 ASN A C 1
ATOM 718 O O . ASN A 1 85 ? 9.088 7.291 23.276 1.00 82.94 85 ASN A O 1
ATOM 722 N N . ASN A 1 86 ? 9.901 8.121 21.351 1.00 79.25 86 ASN A N 1
ATOM 723 C CA . ASN A 1 86 ? 11.296 7.717 21.575 1.00 79.25 86 ASN A CA 1
ATOM 724 C C . ASN A 1 86 ? 11.894 8.244 22.894 1.00 79.25 86 ASN A C 1
ATOM 726 O O . ASN A 1 86 ? 12.890 7.710 23.357 1.00 79.25 86 ASN A O 1
ATOM 730 N N . LYS A 1 87 ? 11.322 9.299 23.501 1.00 83.44 87 LYS A N 1
ATOM 731 C CA . LYS A 1 87 ? 11.817 9.854 24.774 1.00 83.44 87 LYS A CA 1
ATOM 732 C C . LYS A 1 87 ? 11.250 9.153 26.004 1.00 83.44 87 LYS A C 1
ATOM 734 O O . LYS A 1 87 ? 11.871 9.194 27.056 1.00 83.44 87 LYS A O 1
ATOM 739 N N . THR A 1 88 ? 10.035 8.615 25.911 1.00 85.44 88 THR A N 1
ATOM 740 C CA . THR A 1 88 ? 9.331 8.018 27.060 1.00 85.44 88 THR A CA 1
ATOM 741 C C . THR A 1 88 ? 9.045 6.533 26.882 1.00 85.44 88 THR A C 1
ATOM 743 O O . THR A 1 88 ? 8.429 5.944 27.764 1.00 85.44 88 THR A O 1
ATOM 746 N N . GLU A 1 89 ? 9.396 5.969 25.722 1.00 80.94 89 GLU A N 1
ATOM 747 C CA . GLU A 1 89 ? 9.100 4.600 25.272 1.00 80.94 89 GLU A CA 1
ATOM 748 C C . GLU A 1 89 ? 7.605 4.239 25.296 1.00 80.94 89 GLU A C 1
ATOM 750 O O . GLU A 1 89 ? 7.195 3.090 25.117 1.00 80.94 89 GLU A O 1
ATOM 755 N N . LYS A 1 90 ? 6.741 5.245 25.471 1.00 82.88 90 LYS A N 1
ATOM 756 C CA . LYS A 1 90 ? 5.295 5.060 25.457 1.00 82.88 90 LYS A CA 1
ATOM 757 C C . LYS A 1 90 ? 4.811 4.926 24.028 1.00 82.88 90 LYS A C 1
ATOM 759 O O . LYS A 1 90 ? 5.175 5.716 23.153 1.00 82.88 90 LYS A O 1
ATOM 764 N N . HIS A 1 91 ? 3.902 3.984 23.835 1.00 83.56 91 HIS A N 1
ATOM 765 C CA . HIS A 1 91 ? 3.232 3.774 22.569 1.00 83.56 91 HIS A CA 1
ATOM 766 C C . HIS A 1 91 ? 1.723 3.953 22.673 1.00 83.56 91 HIS A C 1
ATOM 768 O O . HIS A 1 91 ? 1.117 3.771 23.731 1.00 83.56 91 HIS A O 1
ATOM 774 N N . LYS A 1 92 ? 1.107 4.310 21.546 1.00 84.88 92 LYS A N 1
ATOM 775 C CA . LYS A 1 92 ? -0.343 4.394 21.415 1.00 84.88 92 LYS A CA 1
ATOM 776 C C . LYS A 1 92 ? -0.773 4.003 20.010 1.00 84.88 92 LYS A C 1
ATOM 778 O O . LYS A 1 92 ? -0.244 4.508 19.024 1.00 84.88 92 LYS A O 1
ATOM 783 N N . LEU A 1 93 ? -1.769 3.129 19.931 1.00 84.81 93 LEU A N 1
ATOM 784 C CA . LEU A 1 93 ? -2.428 2.786 18.679 1.00 84.81 93 LEU A CA 1
ATOM 785 C C . LEU A 1 93 ? -3.640 3.696 18.487 1.00 84.81 93 LEU A C 1
ATOM 787 O O . LEU A 1 93 ? -4.490 3.823 19.371 1.00 84.81 93 LEU A O 1
ATOM 791 N N . HIS A 1 94 ? -3.691 4.343 17.335 1.00 87.19 94 HIS A N 1
ATOM 792 C CA . HIS A 1 94 ? -4.754 5.252 16.948 1.00 87.19 94 HIS A CA 1
ATOM 793 C C . HIS A 1 94 ? -5.552 4.665 15.791 1.00 87.19 94 HIS A C 1
ATOM 795 O O . HIS A 1 94 ? -5.008 3.947 14.952 1.00 87.19 94 HIS A O 1
ATOM 801 N N . TYR A 1 95 ? -6.836 5.011 15.741 1.00 85.75 95 TYR A N 1
ATOM 802 C CA . TYR A 1 95 ? -7.749 4.597 14.686 1.00 85.75 95 TYR A CA 1
ATOM 803 C C . TYR A 1 95 ? -8.544 5.796 14.196 1.00 85.75 95 TYR A C 1
ATOM 805 O O . TYR A 1 95 ? -9.042 6.590 14.994 1.00 85.75 95 TYR A O 1
ATOM 813 N N . PHE A 1 96 ? -8.713 5.874 12.886 1.00 86.69 96 PHE A N 1
ATOM 814 C CA . PHE A 1 96 ? -9.656 6.750 12.228 1.00 86.69 96 PHE A CA 1
ATOM 815 C C . PHE A 1 96 ? -10.619 5.896 11.413 1.00 86.69 96 PHE A C 1
ATOM 817 O O . PHE A 1 96 ? -10.205 5.078 10.594 1.00 86.69 96 PHE A O 1
ATOM 824 N N . ILE A 1 97 ? -11.909 6.038 11.697 1.00 85.44 97 ILE A N 1
ATOM 825 C CA . ILE A 1 97 ? -12.952 5.103 11.286 1.00 85.44 97 ILE A CA 1
ATOM 826 C C . ILE A 1 97 ? -13.945 5.845 10.399 1.00 85.44 97 ILE A C 1
ATOM 828 O O . ILE A 1 97 ? -14.493 6.871 10.796 1.00 85.44 97 ILE A O 1
ATOM 832 N N . SER A 1 98 ? -14.204 5.315 9.206 1.00 82.19 98 SER A N 1
ATOM 833 C CA . SER A 1 98 ? -15.187 5.885 8.280 1.00 82.19 98 SER A CA 1
ATOM 834 C C . SER A 1 98 ? -16.607 5.391 8.589 1.00 82.19 98 SER A C 1
ATOM 836 O O . SER A 1 98 ? -17.156 4.515 7.917 1.00 82.19 98 SER A O 1
ATOM 838 N N . GLY A 1 99 ? -17.204 5.949 9.642 1.00 74.50 99 GLY A N 1
ATOM 839 C CA . GLY A 1 99 ? -18.579 5.664 10.063 1.00 74.50 99 GLY A CA 1
ATOM 840 C C . GLY A 1 99 ? -18.668 4.976 11.425 1.00 74.50 99 GLY A C 1
ATOM 841 O O . GLY A 1 99 ? -17.768 5.086 12.255 1.00 74.50 99 GLY A O 1
ATOM 842 N N . VAL A 1 100 ? -19.777 4.273 11.665 1.00 66.56 100 VAL A N 1
ATOM 843 C CA . VAL A 1 100 ? -20.050 3.605 12.946 1.00 66.56 100 VAL A CA 1
ATOM 844 C C . VAL A 1 100 ? -19.434 2.204 12.925 1.00 66.56 100 VAL A C 1
ATOM 846 O O . VAL A 1 100 ? -19.939 1.319 12.241 1.00 66.56 100 VAL A O 1
ATOM 849 N N . ALA A 1 101 ? -18.340 1.993 13.663 1.00 61.25 101 ALA A N 1
ATOM 850 C CA . ALA A 1 101 ? -17.701 0.680 13.789 1.00 61.25 101 ALA A CA 1
ATOM 851 C C . ALA A 1 101 ? -17.981 0.018 15.135 1.00 61.25 101 ALA A C 1
ATOM 853 O O . ALA A 1 101 ? -17.833 0.638 16.189 1.00 61.25 101 ALA A O 1
ATOM 854 N N . ARG A 1 102 ? -18.209 -1.298 15.104 1.00 61.16 102 ARG A N 1
ATOM 855 C CA . ARG A 1 102 ? -17.863 -2.179 16.226 1.00 61.16 102 ARG A CA 1
ATOM 856 C C . ARG A 1 102 ? -16.449 -2.713 15.981 1.00 61.16 102 ARG A C 1
ATOM 858 O O . ARG A 1 102 ? -16.231 -3.501 15.069 1.00 61.16 102 ARG A O 1
ATOM 865 N N . ILE A 1 103 ? -15.474 -2.252 16.768 1.00 59.34 103 ILE A N 1
ATOM 866 C CA . ILE A 1 103 ? -14.036 -2.594 16.656 1.00 59.34 103 ILE A CA 1
ATOM 867 C C . ILE A 1 103 ? -13.760 -3.998 17.245 1.00 59.34 103 ILE A C 1
ATOM 869 O O . ILE A 1 103 ? -12.806 -4.186 18.001 1.00 59.34 103 ILE A O 1
ATOM 873 N N . THR A 1 104 ? -14.641 -4.972 17.010 1.00 53.72 104 THR A N 1
ATOM 874 C CA . THR A 1 104 ? -14.589 -6.273 17.699 1.00 53.72 104 THR A CA 1
ATOM 875 C C . THR A 1 104 ? -13.711 -7.309 17.001 1.00 53.72 104 THR A C 1
ATOM 877 O O . THR A 1 104 ? -13.299 -8.254 17.656 1.00 53.72 104 THR A O 1
ATOM 880 N N . GLU A 1 105 ? -13.363 -7.122 15.722 1.00 57.84 105 GLU A N 1
ATOM 881 C CA . GLU A 1 105 ? -12.627 -8.129 14.926 1.00 57.84 105 GLU A CA 1
ATOM 882 C C . GLU A 1 105 ? -11.372 -7.582 14.219 1.00 57.84 105 GLU A C 1
ATOM 884 O O . GLU A 1 105 ? -10.871 -8.189 13.278 1.00 57.84 105 GLU A O 1
ATOM 889 N N . MET A 1 106 ? -10.861 -6.415 14.623 1.00 62.66 106 MET A N 1
ATOM 890 C CA . MET A 1 106 ? -9.615 -5.896 14.048 1.00 62.66 106 MET A CA 1
ATOM 891 C C . MET A 1 106 ? -8.401 -6.379 14.828 1.00 62.66 106 MET A C 1
ATOM 893 O O . MET A 1 106 ? -8.322 -6.163 16.038 1.00 62.66 106 MET A O 1
ATOM 897 N N . ASP A 1 107 ? -7.441 -6.963 14.112 1.00 58.69 107 ASP A N 1
ATOM 898 C CA . ASP A 1 107 ? -6.146 -7.363 14.653 1.00 58.69 107 ASP A CA 1
ATOM 899 C C . ASP A 1 107 ? -5.429 -6.156 15.269 1.00 58.69 107 ASP A C 1
ATOM 901 O O . ASP A 1 107 ? -4.931 -5.262 14.577 1.00 58.69 107 ASP A O 1
ATOM 905 N N . ARG A 1 108 ? -5.363 -6.134 16.604 1.00 63.69 108 ARG A N 1
ATOM 906 C CA . ARG A 1 108 ? -4.638 -5.125 17.390 1.00 63.69 108 ARG A CA 1
ATOM 907 C C . ARG A 1 108 ? -3.194 -5.561 17.611 1.00 63.69 108 ARG A C 1
ATOM 909 O O . ARG A 1 108 ? -2.731 -5.645 18.745 1.00 63.69 108 ARG A O 1
ATOM 916 N N . ILE A 1 109 ? -2.499 -5.893 16.531 1.00 64.38 109 ILE A N 1
ATOM 917 C CA . ILE A 1 109 ? -1.106 -6.326 16.621 1.00 64.38 109 ILE A CA 1
ATOM 918 C C . ILE A 1 109 ? -0.234 -5.078 16.767 1.00 64.38 109 ILE A C 1
ATOM 920 O O . ILE A 1 109 ? -0.223 -4.213 15.888 1.0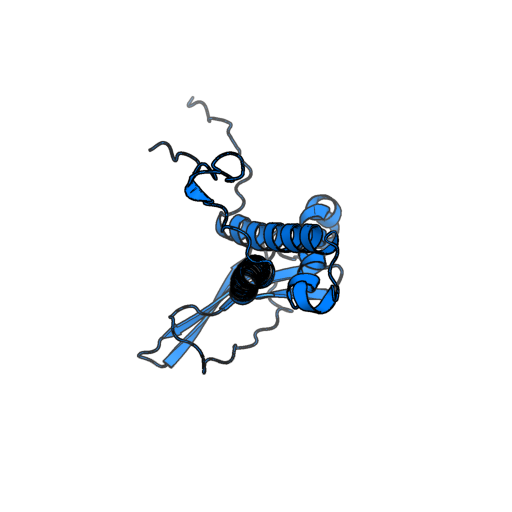0 64.38 109 ILE A O 1
ATOM 924 N N . VAL A 1 110 ? 0.472 -4.983 17.895 1.00 66.56 110 VAL A N 1
ATOM 925 C CA . VAL A 1 110 ? 1.538 -3.997 18.099 1.00 66.56 110 VAL A CA 1
ATOM 926 C C . VAL A 1 110 ? 2.665 -4.339 17.116 1.00 66.56 110 VAL A C 1
ATOM 928 O O . VAL A 1 110 ? 3.159 -5.465 17.156 1.00 66.56 110 VAL A O 1
ATOM 931 N N . PRO A 1 111 ? 3.033 -3.432 16.194 1.00 70.75 111 PRO A N 1
ATOM 932 C CA . PRO A 1 111 ? 4.130 -3.679 15.265 1.00 70.75 111 PRO A CA 1
ATOM 933 C C . PRO A 1 111 ? 5.465 -3.768 16.011 1.00 70.75 111 PRO A C 1
ATOM 935 O O . PRO A 1 111 ? 5.624 -3.167 17.072 1.00 70.75 111 PRO A O 1
ATOM 938 N N . ASP A 1 112 ? 6.428 -4.489 15.436 1.00 72.25 112 ASP A N 1
ATOM 939 C CA . ASP A 1 112 ? 7.801 -4.511 15.941 1.00 72.25 112 ASP A CA 1
ATOM 940 C C . ASP A 1 112 ? 8.396 -3.093 15.899 1.00 72.25 112 ASP A C 1
ATOM 942 O O . ASP A 1 112 ? 8.520 -2.485 14.833 1.00 72.25 112 ASP A O 1
ATOM 946 N N . THR A 1 113 ? 8.722 -2.552 17.074 1.00 72.88 113 THR A N 1
ATOM 947 C CA . THR A 1 113 ? 9.206 -1.178 17.243 1.00 72.88 113 THR A CA 1
ATOM 948 C C . THR A 1 113 ? 10.724 -1.055 17.110 1.00 72.88 113 THR A C 1
ATOM 950 O O . THR A 1 113 ? 11.239 0.058 17.195 1.00 72.88 113 THR A O 1
ATOM 953 N N . THR A 1 114 ? 11.461 -2.155 16.913 1.00 73.19 114 THR A N 1
ATOM 954 C CA . THR A 1 114 ? 12.938 -2.147 16.850 1.00 73.19 114 THR A CA 1
ATOM 955 C C . THR A 1 114 ? 13.495 -1.278 15.721 1.00 73.19 114 THR A C 1
ATOM 957 O O . THR A 1 114 ? 14.594 -0.745 15.846 1.00 73.19 114 THR A O 1
ATOM 960 N N . GLN A 1 115 ? 12.733 -1.087 14.640 1.00 70.56 115 GLN A N 1
ATOM 961 C CA . GLN A 1 115 ? 13.140 -0.296 13.472 1.00 70.56 115 GLN A CA 1
ATOM 962 C C . GLN A 1 115 ? 12.506 1.102 13.417 1.00 70.56 115 GLN A C 1
ATOM 964 O O . GLN A 1 115 ? 12.490 1.734 12.362 1.00 70.56 115 GLN A O 1
ATOM 969 N N . PHE A 1 116 ? 11.931 1.589 14.517 1.00 76.62 116 PHE A N 1
ATOM 970 C CA . PHE A 1 116 ? 11.200 2.855 14.510 1.00 76.62 116 PHE A CA 1
ATOM 971 C C . PHE A 1 116 ? 12.143 4.048 14.626 1.00 76.62 116 PHE A C 1
ATOM 973 O O . PHE A 1 116 ? 12.668 4.350 15.695 1.00 76.62 116 PHE A O 1
ATOM 980 N N . ASP A 1 117 ? 12.312 4.763 13.517 1.00 74.50 117 ASP A N 1
ATOM 981 C CA . ASP A 1 117 ? 13.134 5.970 13.424 1.00 74.50 117 ASP A CA 1
ATOM 982 C C . ASP A 1 117 ? 12.309 7.262 13.586 1.00 74.50 117 ASP A C 1
ATOM 984 O O . ASP A 1 117 ? 12.853 8.322 13.907 1.00 74.50 117 ASP A O 1
ATOM 988 N N . LYS A 1 118 ? 10.981 7.186 13.421 1.00 78.00 118 LYS A N 1
ATOM 989 C CA . LYS A 1 118 ? 10.047 8.321 13.525 1.00 78.00 118 LYS A CA 1
ATOM 990 C C . LYS A 1 118 ? 9.015 8.128 14.633 1.00 78.00 118 LYS A C 1
ATOM 992 O O . LYS A 1 118 ? 8.871 7.060 15.213 1.00 78.00 118 LYS A O 1
ATOM 997 N N . LYS A 1 119 ? 8.230 9.178 14.905 1.00 78.31 119 LYS A N 1
ATOM 998 C CA . LYS A 1 119 ? 7.087 9.098 15.836 1.00 78.31 119 LYS A CA 1
ATOM 999 C C . LYS A 1 119 ? 5.919 8.270 15.292 1.00 78.31 119 LYS A C 1
ATOM 1001 O O . LYS A 1 119 ? 5.147 7.730 16.075 1.00 78.31 119 LYS A O 1
ATOM 1006 N N . ILE A 1 120 ? 5.765 8.206 13.968 1.00 80.00 120 ILE A N 1
ATOM 1007 C CA . ILE A 1 120 ? 4.744 7.414 13.272 1.00 80.00 120 ILE A CA 1
ATOM 1008 C C . ILE A 1 120 ? 5.460 6.627 12.177 1.00 80.00 120 ILE A C 1
ATOM 1010 O O . ILE A 1 120 ? 5.954 7.225 11.223 1.00 80.00 120 ILE A O 1
ATOM 1014 N N . ASN A 1 121 ? 5.515 5.303 12.319 1.00 74.19 121 ASN A N 1
ATOM 1015 C CA . ASN A 1 121 ? 6.209 4.412 11.374 1.00 74.19 121 ASN A CA 1
ATOM 1016 C C . ASN A 1 121 ? 5.255 3.488 10.622 1.00 74.19 121 ASN A C 1
ATOM 1018 O O . ASN A 1 121 ? 5.588 3.008 9.542 1.00 74.19 121 ASN A O 1
ATOM 1022 N N . ASN A 1 122 ? 4.055 3.282 11.165 1.00 83.75 122 ASN A N 1
ATOM 1023 C CA . ASN A 1 122 ? 3.085 2.348 10.623 1.00 83.75 122 ASN A CA 1
ATOM 1024 C C . ASN A 1 122 ? 1.764 3.070 10.458 1.00 83.75 122 ASN A C 1
ATOM 1026 O O . ASN A 1 122 ? 1.153 3.467 11.451 1.00 83.75 122 ASN A O 1
ATOM 1030 N N . ILE A 1 123 ? 1.347 3.233 9.208 1.00 89.69 123 ILE A N 1
ATOM 1031 C CA . ILE A 1 123 ? 0.008 3.662 8.832 1.00 89.69 123 ILE A CA 1
ATOM 1032 C C . ILE A 1 123 ? -0.569 2.540 7.981 1.00 89.69 123 ILE A C 1
ATOM 1034 O O . ILE A 1 123 ? 0.000 2.181 6.951 1.00 89.69 123 ILE A O 1
ATOM 1038 N N . ALA A 1 124 ? -1.704 1.997 8.402 1.00 89.62 124 ALA A N 1
ATOM 1039 C CA . ALA A 1 124 ? -2.352 0.891 7.719 1.00 89.62 124 ALA A CA 1
ATOM 1040 C C . ALA A 1 124 ? -3.799 1.221 7.374 1.00 89.62 124 ALA A C 1
ATOM 1042 O O . ALA A 1 124 ? -4.517 1.810 8.184 1.00 89.62 124 ALA A O 1
ATOM 1043 N N . LEU A 1 125 ? -4.225 0.787 6.192 1.00 89.50 125 LEU A N 1
ATOM 1044 C CA . LEU A 1 125 ? -5.621 0.769 5.785 1.00 89.50 125 LEU A CA 1
ATOM 1045 C C . LEU A 1 125 ? -6.186 -0.632 6.011 1.00 89.50 125 LEU A C 1
ATOM 1047 O O . LEU A 1 125 ? -5.667 -1.624 5.494 1.00 89.50 125 LEU A O 1
ATOM 1051 N N . HIS A 1 126 ? -7.279 -0.696 6.757 1.00 86.81 126 HIS A N 1
ATOM 1052 C CA . HIS A 1 126 ? -8.047 -1.904 7.005 1.00 86.81 126 HIS A CA 1
ATOM 1053 C C . HIS A 1 126 ? -9.381 -1.802 6.292 1.00 86.81 126 HIS A C 1
ATOM 1055 O O . HIS A 1 126 ? -10.074 -0.789 6.390 1.00 86.81 126 HIS A O 1
ATOM 1061 N N . THR A 1 127 ? -9.779 -2.870 5.621 1.00 83.00 127 THR A N 1
ATOM 1062 C CA . THR A 1 127 ? -11.117 -2.982 5.046 1.00 83.00 127 THR A CA 1
ATOM 1063 C C . THR A 1 127 ? -11.606 -4.420 5.141 1.00 83.00 127 THR A C 1
ATOM 1065 O O . THR A 1 127 ? -10.874 -5.324 5.540 1.00 83.00 127 THR A O 1
ATOM 1068 N N . VAL A 1 128 ? -12.862 -4.646 4.783 1.00 77.00 128 VAL A N 1
ATOM 1069 C CA . VAL A 1 128 ? -13.436 -5.987 4.709 1.00 77.00 128 VAL A CA 1
ATOM 1070 C C . VAL A 1 128 ? -13.528 -6.374 3.245 1.00 77.00 128 VAL A C 1
ATOM 1072 O O . VAL A 1 128 ? -14.073 -5.612 2.453 1.00 77.00 128 VAL A O 1
ATOM 1075 N N . ASN A 1 129 ? -13.077 -7.568 2.879 1.00 75.88 129 ASN A N 1
ATOM 1076 C CA . ASN A 1 129 ? -13.362 -8.196 1.592 1.00 75.88 129 ASN A CA 1
ATOM 1077 C C . ASN A 1 129 ? -14.188 -9.470 1.841 1.00 75.88 129 ASN A C 1
ATOM 1079 O O . ASN A 1 129 ? -13.718 -10.435 2.448 1.00 75.88 129 ASN A O 1
ATOM 1083 N N . GL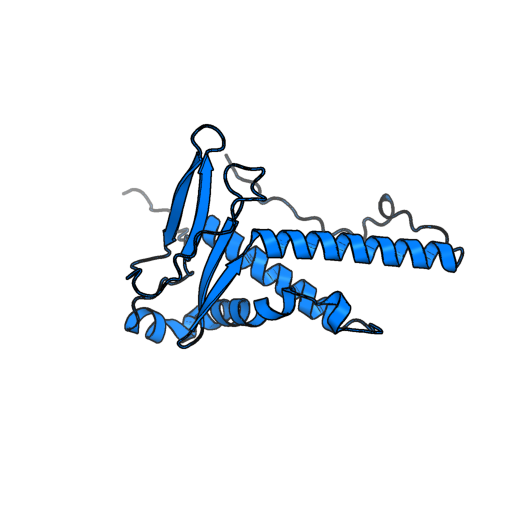Y A 1 130 ? -15.469 -9.446 1.462 1.00 72.31 130 GLY A N 1
ATOM 1084 C CA . GLY A 1 130 ? -16.425 -10.515 1.773 1.00 72.31 130 GLY A CA 1
ATOM 1085 C C . GLY A 1 130 ? -16.627 -10.732 3.283 1.00 72.31 130 GLY A C 1
ATOM 1086 O O . GLY A 1 130 ? -17.393 -10.012 3.937 1.00 72.31 130 GLY A O 1
ATOM 1087 N N . LYS A 1 131 ? -15.983 -11.765 3.841 1.00 68.75 131 LYS A N 1
ATOM 1088 C CA . LYS A 1 131 ? -15.971 -12.084 5.286 1.00 68.75 131 LYS A CA 1
ATOM 1089 C C . LYS A 1 131 ? -14.616 -11.840 5.960 1.00 68.75 131 LYS A C 1
ATOM 1091 O O . LYS A 1 131 ? -14.551 -11.951 7.175 1.00 68.75 131 LYS A O 1
ATOM 1096 N N . LYS A 1 132 ? -13.566 -11.516 5.206 1.00 74.94 132 LYS A N 1
ATOM 1097 C CA . LYS A 1 132 ? -12.200 -11.400 5.722 1.00 74.94 132 LYS A CA 1
ATOM 1098 C C . LYS A 1 132 ? -11.820 -9.934 5.912 1.00 74.94 132 LYS A C 1
ATOM 1100 O O . LYS A 1 132 ? -12.043 -9.124 5.013 1.00 74.94 132 LYS A O 1
ATOM 1105 N N . VAL A 1 133 ? -11.226 -9.606 7.057 1.00 77.38 133 VAL A N 1
ATOM 1106 C CA . VAL A 1 133 ? -10.532 -8.328 7.247 1.00 77.38 133 VAL A CA 1
ATOM 1107 C C . VAL A 1 133 ? -9.202 -8.404 6.504 1.00 77.38 133 VAL A C 1
ATOM 1109 O O . VAL A 1 133 ? -8.442 -9.357 6.666 1.00 77.38 133 VAL A O 1
ATOM 1112 N N . ILE A 1 134 ? -8.945 -7.421 5.651 1.00 81.94 134 ILE A N 1
ATOM 1113 C CA . ILE A 1 134 ? -7.679 -7.273 4.937 1.00 81.94 134 ILE A CA 1
ATOM 1114 C C . ILE A 1 134 ? -6.998 -5.986 5.398 1.00 81.94 134 ILE A C 1
ATOM 1116 O O . ILE A 1 134 ? -7.662 -4.975 5.643 1.00 81.94 134 ILE A O 1
ATOM 1120 N N . LYS A 1 135 ? -5.669 -6.038 5.512 1.00 86.81 135 LYS A N 1
ATOM 1121 C CA . LYS A 1 135 ? -4.817 -4.941 5.984 1.00 86.81 135 LYS A CA 1
ATOM 1122 C C . LYS A 1 135 ? -3.701 -4.651 4.979 1.00 86.81 135 LYS A C 1
ATOM 1124 O O . LYS A 1 135 ? -3.057 -5.581 4.502 1.00 86.81 135 LYS A O 1
ATOM 1129 N N . ALA A 1 136 ? -3.486 -3.376 4.672 1.00 88.69 136 ALA A N 1
ATOM 1130 C CA . ALA A 1 136 ? -2.370 -2.903 3.861 1.00 88.69 136 ALA A CA 1
ATOM 1131 C C . ALA A 1 136 ? -1.583 -1.849 4.645 1.00 88.69 136 ALA A C 1
ATOM 1133 O O . ALA A 1 136 ? -2.134 -0.814 5.015 1.00 88.69 136 ALA A O 1
ATOM 1134 N N . GLU A 1 137 ? -0.300 -2.111 4.895 1.00 89.19 137 GLU A N 1
ATOM 1135 C CA . GLU A 1 137 ? 0.635 -1.140 5.478 1.00 89.19 137 GLU A CA 1
ATOM 1136 C C . GLU A 1 137 ? 1.047 -0.139 4.393 1.00 89.19 137 GLU A C 1
ATOM 1138 O O . GLU A 1 137 ? 1.854 -0.455 3.517 1.00 89.19 137 GLU A O 1
ATOM 1143 N N . LEU A 1 138 ? 0.491 1.072 4.432 1.00 89.62 138 LEU A N 1
ATOM 1144 C CA . LEU A 1 138 ? 0.695 2.093 3.401 1.00 89.62 138 LEU A CA 1
ATOM 1145 C C . LEU A 1 138 ? 2.165 2.512 3.303 1.00 89.62 138 LEU A C 1
ATOM 1147 O O . LEU A 1 138 ? 2.669 2.750 2.209 1.00 89.62 138 LEU A O 1
ATOM 1151 N N . ASN A 1 139 ? 2.875 2.533 4.432 1.00 86.94 139 ASN A N 1
ATOM 1152 C CA . ASN A 1 139 ? 4.310 2.810 4.476 1.00 86.94 139 ASN A CA 1
ATOM 1153 C C . ASN A 1 139 ? 5.111 1.776 3.672 1.00 86.94 139 ASN A C 1
ATOM 1155 O O . ASN A 1 139 ? 6.023 2.151 2.937 1.00 86.94 139 ASN A O 1
ATOM 1159 N N . ASN A 1 140 ? 4.738 0.495 3.764 1.00 86.56 140 ASN A N 1
ATOM 1160 C CA . ASN A 1 140 ? 5.381 -0.571 2.998 1.00 86.56 140 ASN A CA 1
ATOM 1161 C C . ASN A 1 140 ? 5.041 -0.453 1.514 1.00 86.56 140 ASN A C 1
ATOM 1163 O O . ASN A 1 140 ? 5.943 -0.542 0.694 1.00 86.56 140 ASN A O 1
ATOM 1167 N N . VAL A 1 141 ? 3.785 -0.149 1.168 1.00 88.69 141 VAL A N 1
ATOM 1168 C CA . VAL A 1 141 ? 3.387 0.078 -0.233 1.00 88.69 141 VAL A CA 1
ATOM 1169 C C . VAL A 1 141 ? 4.205 1.207 -0.863 1.00 88.69 141 VAL A C 1
ATOM 1171 O O . VAL A 1 141 ? 4.740 1.043 -1.956 1.00 88.69 141 VAL A O 1
ATOM 1174 N N . ILE A 1 142 ? 4.358 2.340 -0.171 1.00 87.81 142 ILE A N 1
ATOM 1175 C CA . ILE A 1 142 ? 5.161 3.470 -0.663 1.00 87.81 142 ILE A CA 1
ATOM 1176 C C . ILE A 1 142 ? 6.642 3.086 -0.776 1.00 87.81 142 ILE A C 1
ATOM 1178 O O . ILE A 1 142 ? 7.293 3.433 -1.761 1.00 87.81 142 ILE A O 1
ATOM 1182 N N . LYS A 1 143 ? 7.186 2.367 0.214 1.00 86.38 143 LYS A N 1
ATOM 1183 C CA . LYS A 1 143 ? 8.576 1.889 0.191 1.00 86.38 143 LYS A CA 1
ATOM 1184 C C . LYS A 1 143 ? 8.822 0.944 -0.985 1.00 86.38 143 LYS A C 1
ATOM 1186 O O . LYS A 1 143 ? 9.808 1.113 -1.697 1.00 86.38 143 LYS A O 1
ATOM 1191 N N . ASP A 1 144 ? 7.916 0.002 -1.211 1.00 86.44 144 ASP A N 1
ATOM 1192 C CA . ASP A 1 144 ? 7.994 -0.964 -2.302 1.00 86.44 144 ASP A CA 1
ATOM 1193 C C . ASP A 1 144 ? 7.895 -0.266 -3.663 1.00 86.44 144 ASP A C 1
ATOM 1195 O O . ASP A 1 144 ? 8.689 -0.564 -4.552 1.00 86.44 144 ASP A O 1
ATOM 1199 N N . LEU A 1 145 ? 7.014 0.733 -3.810 1.00 86.12 145 LEU A N 1
ATOM 1200 C CA . LEU A 1 145 ? 6.955 1.574 -5.012 1.00 86.12 145 LEU A CA 1
ATOM 1201 C C . LEU A 1 145 ? 8.256 2.345 -5.250 1.00 86.12 145 LEU A C 1
ATOM 1203 O O . LEU A 1 145 ? 8.748 2.380 -6.374 1.00 86.12 145 LEU A O 1
ATOM 1207 N N . LYS A 1 146 ? 8.842 2.941 -4.206 1.00 87.00 146 LYS A N 1
ATOM 1208 C CA . LYS A 1 146 ? 10.121 3.653 -4.326 1.00 87.00 146 LYS A CA 1
ATOM 1209 C C . LYS A 1 146 ? 11.241 2.712 -4.773 1.00 87.00 146 LYS A C 1
ATOM 1211 O O . LYS A 1 146 ? 12.000 3.057 -5.672 1.00 87.00 146 LYS A O 1
ATOM 1216 N N . ASN A 1 147 ? 11.332 1.535 -4.159 1.00 87.00 147 ASN A N 1
ATOM 1217 C CA . ASN A 1 147 ? 12.335 0.532 -4.511 1.00 87.00 147 ASN A CA 1
ATOM 1218 C C . ASN A 1 147 ? 12.147 0.030 -5.944 1.00 87.00 147 ASN A C 1
ATOM 1220 O O . ASN A 1 147 ? 13.119 -0.119 -6.674 1.00 87.00 147 ASN A O 1
ATOM 1224 N N . LEU A 1 148 ? 10.900 -0.184 -6.362 1.00 85.12 148 LEU A N 1
ATOM 1225 C CA . LEU A 1 148 ? 10.566 -0.540 -7.734 1.00 85.12 148 LEU A CA 1
ATOM 1226 C C . LEU A 1 148 ? 11.044 0.534 -8.721 1.00 85.12 148 LEU A C 1
ATOM 1228 O O . LEU A 1 148 ? 11.692 0.183 -9.702 1.00 85.12 148 LEU A O 1
ATOM 1232 N N . CYS A 1 149 ? 10.791 1.820 -8.455 1.00 84.81 149 CYS A N 1
ATOM 1233 C CA . CYS A 1 149 ? 11.291 2.906 -9.304 1.00 84.81 149 CYS A CA 1
ATOM 1234 C C . CYS A 1 149 ? 12.820 2.886 -9.412 1.00 84.81 149 CYS A C 1
ATOM 1236 O O . CYS A 1 149 ? 13.341 2.884 -10.522 1.00 84.81 149 CYS A O 1
ATOM 1238 N N . LEU A 1 150 ? 13.527 2.789 -8.282 1.00 86.75 150 LEU A N 1
ATOM 1239 C CA . LEU A 1 150 ? 14.994 2.742 -8.263 1.00 86.75 150 LEU A CA 1
ATOM 1240 C C . LEU A 1 150 ? 15.542 1.541 -9.045 1.00 86.75 150 LEU A C 1
ATOM 1242 O O . LEU A 1 150 ? 16.452 1.693 -9.854 1.00 86.75 150 LEU A O 1
ATOM 1246 N N . ASN A 1 151 ? 14.946 0.361 -8.867 1.00 86.19 151 ASN A N 1
ATOM 1247 C CA . ASN A 1 151 ? 15.340 -0.842 -9.599 1.00 86.19 151 ASN A CA 1
ATOM 1248 C C . ASN A 1 151 ? 15.108 -0.695 -11.111 1.00 86.19 151 ASN A C 1
ATOM 1250 O O . ASN A 1 151 ? 15.901 -1.187 -11.913 1.00 86.19 151 ASN A O 1
ATOM 1254 N N . LEU A 1 152 ? 14.011 -0.051 -11.522 1.00 85.19 152 LEU A N 1
ATOM 1255 C CA . LEU A 1 152 ? 13.725 0.208 -12.934 1.00 85.19 152 LEU A CA 1
ATOM 1256 C C . LEU A 1 152 ? 14.708 1.227 -13.526 1.00 85.19 152 LEU A C 1
ATOM 1258 O O . LEU A 1 152 ? 15.216 0.999 -14.623 1.00 85.19 152 LEU A O 1
ATOM 1262 N N . GLU A 1 153 ? 15.019 2.300 -12.798 1.00 86.06 153 GLU A N 1
ATOM 1263 C CA . GLU A 1 153 ? 16.026 3.294 -13.188 1.00 86.06 153 GLU A CA 1
ATOM 1264 C C . GLU A 1 153 ? 17.408 2.654 -13.356 1.00 86.06 153 GLU A C 1
ATOM 1266 O O . GLU A 1 153 ? 18.063 2.859 -14.378 1.00 86.06 153 GLU A O 1
ATOM 1271 N N . GLU A 1 154 ? 17.821 1.814 -12.407 1.00 87.75 154 GLU A N 1
ATOM 1272 C CA . GLU A 1 154 ? 19.091 1.089 -12.472 1.00 87.75 154 GLU A CA 1
ATOM 1273 C C . GLU A 1 154 ? 19.140 0.133 -13.672 1.00 87.75 154 GLU A C 1
ATOM 1275 O O . GLU A 1 154 ? 20.139 0.071 -14.389 1.00 87.75 154 GLU A O 1
ATOM 1280 N N . ARG A 1 155 ? 18.051 -0.592 -13.954 1.00 85.56 155 ARG A N 1
ATOM 1281 C CA . ARG A 1 155 ? 17.969 -1.477 -15.130 1.00 85.56 155 ARG A CA 1
ATOM 1282 C C . ARG A 1 155 ? 18.090 -0.706 -16.437 1.00 85.56 155 ARG A C 1
ATOM 1284 O O . ARG A 1 155 ? 18.806 -1.156 -17.331 1.00 85.56 155 ARG A O 1
ATOM 1291 N N . ILE A 1 156 ? 17.421 0.442 -16.544 1.00 85.31 156 ILE A N 1
ATOM 1292 C CA . ILE A 1 156 ? 17.543 1.326 -17.708 1.00 85.31 156 ILE A CA 1
ATOM 1293 C C . ILE A 1 156 ? 18.997 1.784 -17.838 1.00 85.31 156 ILE A C 1
ATOM 1295 O O . ILE A 1 156 ? 19.597 1.626 -18.898 1.00 85.31 156 ILE A O 1
ATOM 1299 N N . GLN A 1 157 ? 19.590 2.279 -16.757 1.00 85.69 157 GLN A N 1
ATOM 1300 C CA . GLN A 1 157 ? 20.972 2.747 -16.732 1.00 85.69 157 GLN A CA 1
ATOM 1301 C C . GLN A 1 157 ? 21.961 1.660 -17.192 1.00 85.69 157 GLN A C 1
ATOM 1303 O O . GLN A 1 157 ? 22.760 1.899 -18.100 1.00 85.69 157 GLN A O 1
ATOM 1308 N N . ASN A 1 158 ? 21.836 0.448 -16.649 1.00 87.75 158 ASN A N 1
ATOM 1309 C CA . ASN A 1 158 ? 22.648 -0.712 -17.021 1.00 87.75 158 ASN A CA 1
ATOM 1310 C C . ASN A 1 158 ? 22.464 -1.109 -18.493 1.00 87.75 158 ASN A C 1
ATOM 1312 O O . ASN A 1 158 ? 23.423 -1.511 -19.149 1.00 87.75 158 ASN A O 1
ATOM 1316 N N . TYR A 1 159 ? 21.246 -1.009 -19.029 1.00 86.88 159 TYR A N 1
ATOM 1317 C CA . TYR A 1 159 ? 20.978 -1.288 -20.439 1.00 86.88 159 TYR A CA 1
ATOM 1318 C C . TYR A 1 159 ? 21.704 -0.292 -21.355 1.00 86.88 159 TYR A C 1
ATOM 1320 O O . TYR A 1 159 ? 22.382 -0.705 -22.295 1.00 86.88 159 TYR A O 1
ATOM 1328 N N . TYR A 1 160 ? 21.628 1.009 -21.057 1.00 85.88 160 TYR A N 1
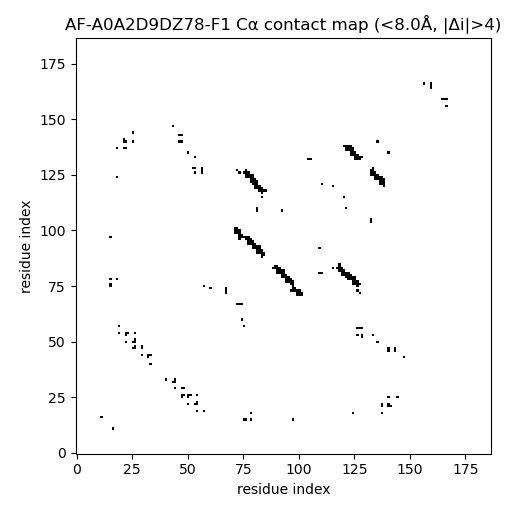ATOM 1329 C CA . TYR A 1 160 ? 22.333 2.032 -21.838 1.00 85.88 160 TYR A CA 1
ATOM 1330 C C . TYR A 1 160 ? 23.852 1.824 -21.813 1.00 85.88 160 TYR A C 1
ATOM 1332 O O . TYR A 1 160 ? 24.490 1.889 -22.862 1.00 85.88 160 TYR A O 1
ATOM 1340 N N . GLU A 1 161 ? 24.424 1.518 -20.645 1.00 87.38 161 GLU A N 1
ATOM 1341 C CA . GLU A 1 161 ? 25.861 1.252 -20.505 1.00 87.38 161 GLU A CA 1
ATOM 1342 C C . GLU A 1 161 ? 26.305 0.013 -21.290 1.00 87.38 161 GLU A C 1
ATOM 1344 O O . GLU A 1 161 ? 27.270 0.082 -22.054 1.00 87.38 161 GLU A O 1
ATOM 1349 N N . ARG A 1 162 ? 25.581 -1.109 -21.165 1.00 90.62 162 ARG A N 1
ATOM 1350 C CA . ARG A 1 162 ? 25.907 -2.363 -21.871 1.00 90.62 162 ARG A CA 1
ATOM 1351 C C . ARG A 1 162 ? 25.869 -2.216 -23.388 1.00 90.62 162 ARG A C 1
ATOM 1353 O O . ARG A 1 162 ? 26.674 -2.837 -24.076 1.00 90.62 162 ARG A O 1
ATOM 1360 N N . HIS A 1 163 ? 24.940 -1.416 -23.901 1.00 89.75 163 HIS A N 1
ATOM 1361 C CA . HIS A 1 163 ? 24.753 -1.213 -25.336 1.00 89.75 163 HIS A CA 1
ATOM 1362 C C . HIS A 1 163 ? 25.461 0.038 -25.876 1.00 89.75 163 HIS A C 1
ATOM 1364 O O . HIS A 1 163 ? 25.272 0.366 -27.044 1.00 89.75 163 HIS A O 1
ATOM 1370 N N . GLN A 1 164 ? 26.272 0.723 -25.055 1.00 86.44 164 GLN A N 1
ATOM 1371 C CA . GLN A 1 164 ? 26.975 1.964 -25.418 1.00 86.44 164 GLN A CA 1
ATOM 1372 C C . GLN A 1 164 ? 26.041 3.031 -26.015 1.00 86.44 164 GLN A C 1
ATOM 1374 O O . GLN A 1 164 ? 26.409 3.779 -26.919 1.00 86.44 164 GLN A O 1
ATOM 1379 N N . LEU A 1 165 ? 24.805 3.089 -25.520 1.00 81.88 165 LEU A N 1
ATOM 1380 C CA . LEU A 1 165 ? 23.815 4.053 -25.977 1.00 81.88 165 LEU A CA 1
ATOM 1381 C C . LEU A 1 165 ? 24.046 5.382 -25.260 1.00 81.88 165 LEU A C 1
ATOM 1383 O O . LEU A 1 165 ? 24.257 5.419 -24.045 1.00 81.88 165 LEU A O 1
ATOM 1387 N N . GLU A 1 166 ? 23.947 6.493 -25.989 1.00 76.88 166 GLU A N 1
ATOM 1388 C CA . GLU A 1 166 ? 23.935 7.809 -25.356 1.00 76.88 166 GLU A CA 1
ATOM 1389 C C . GLU A 1 166 ? 22.731 7.918 -24.421 1.00 76.88 166 GLU A C 1
ATOM 1391 O O . GLU A 1 166 ? 21.584 7.726 -24.836 1.00 76.88 166 GLU A O 1
ATOM 1396 N N . LYS A 1 167 ? 22.985 8.245 -23.148 1.00 67.81 167 LYS A N 1
ATOM 1397 C CA . LYS A 1 167 ? 21.916 8.486 -22.178 1.00 67.81 167 LYS A CA 1
ATOM 1398 C C . LYS A 1 167 ? 20.971 9.542 -22.732 1.00 67.81 167 LYS A C 1
ATOM 1400 O O . LYS A 1 167 ? 21.377 10.663 -23.037 1.00 67.81 167 LYS A O 1
ATOM 1405 N N . SER A 1 168 ? 19.693 9.195 -22.829 1.00 65.81 168 SER A N 1
ATOM 1406 C CA . SER A 1 168 ? 18.679 10.174 -23.200 1.00 65.81 168 SER A CA 1
ATOM 1407 C C . SER A 1 168 ? 18.626 11.267 -22.133 1.00 65.81 168 SER A C 1
ATOM 1409 O O . SER A 1 168 ? 18.451 10.984 -20.950 1.00 65.81 168 SER A O 1
ATOM 1411 N N . ASN A 1 169 ? 18.797 12.526 -22.541 1.00 66.75 169 ASN A N 1
ATOM 1412 C CA . ASN A 1 169 ? 18.592 13.661 -21.650 1.00 66.75 169 ASN A CA 1
ATOM 1413 C C . ASN A 1 169 ? 17.081 13.839 -21.427 1.00 66.75 169 ASN A C 1
ATOM 1415 O O . ASN A 1 169 ? 16.391 14.455 -22.243 1.00 66.75 169 ASN A O 1
ATOM 1419 N N . TRP A 1 170 ? 16.576 13.269 -20.333 1.00 64.88 170 TRP A N 1
ATOM 1420 C CA . TRP A 1 170 ? 15.157 13.308 -19.975 1.00 64.88 170 TRP A CA 1
ATOM 1421 C C . TRP A 1 170 ? 14.648 14.732 -19.701 1.00 64.88 170 TRP A C 1
ATOM 1423 O O . TRP A 1 170 ? 13.498 15.025 -20.009 1.00 64.88 170 TRP A O 1
ATOM 1433 N N . GLU A 1 171 ? 15.503 15.669 -19.268 1.00 64.19 171 GLU A N 1
ATOM 1434 C CA . GLU A 1 171 ? 15.121 17.082 -19.080 1.00 64.19 171 GLU 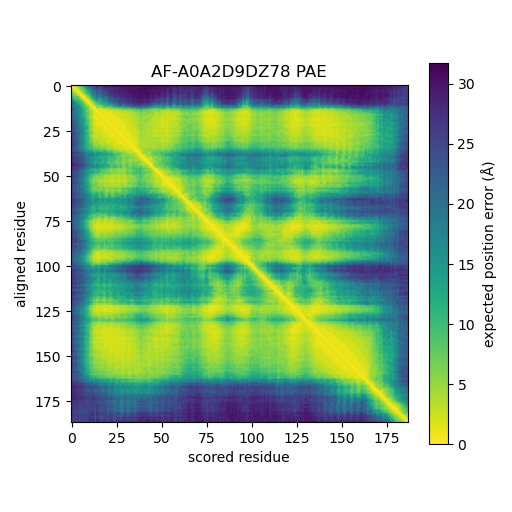A CA 1
ATOM 1435 C C . GLU A 1 171 ? 14.724 17.770 -20.399 1.00 64.19 171 GLU A C 1
ATOM 1437 O O . GLU A 1 171 ? 13.923 18.711 -20.407 1.00 64.19 171 GLU A O 1
ATOM 1442 N N . LYS A 1 172 ? 15.256 17.284 -21.530 1.00 63.22 172 LYS A N 1
ATOM 1443 C CA . LYS A 1 172 ? 14.908 17.752 -22.882 1.00 63.22 172 LYS A CA 1
ATOM 1444 C C . LYS A 1 172 ? 13.654 17.076 -23.451 1.00 63.22 172 LYS A C 1
ATOM 1446 O O . LYS A 1 172 ? 13.126 17.548 -24.454 1.00 63.22 172 LYS A O 1
ATOM 1451 N N . ARG A 1 173 ? 13.160 16.005 -22.821 1.00 56.38 173 ARG A N 1
ATOM 1452 C CA . ARG A 1 173 ? 12.014 15.184 -23.254 1.00 56.38 173 ARG A CA 1
ATOM 1453 C C . ARG A 1 173 ? 10.769 15.492 -22.415 1.00 56.38 173 ARG A C 1
ATOM 1455 O O . ARG A 1 173 ? 10.179 14.630 -21.765 1.00 56.38 173 ARG A O 1
ATOM 1462 N N . ARG A 1 174 ? 10.372 16.773 -22.419 1.00 56.03 174 ARG A N 1
ATOM 1463 C CA . ARG A 1 174 ? 9.167 17.270 -21.720 1.00 56.03 174 ARG A CA 1
ATOM 1464 C C . ARG A 1 174 ? 7.861 16.680 -22.264 1.00 56.03 174 ARG A C 1
ATOM 1466 O O . ARG A 1 174 ? 6.837 16.785 -21.601 1.00 56.03 174 ARG A O 1
ATOM 1473 N N . ASP A 1 175 ? 7.898 16.072 -23.445 1.00 54.88 175 ASP A N 1
ATOM 1474 C CA . ASP A 1 175 ? 6.791 15.374 -24.103 1.00 54.88 175 ASP A CA 1
ATOM 1475 C C . ASP A 1 175 ? 6.322 14.119 -23.350 1.00 54.88 175 ASP A C 1
ATOM 1477 O O . ASP A 1 175 ? 5.194 13.674 -23.545 1.00 54.88 175 ASP A O 1
ATOM 1481 N N . ILE A 1 176 ? 7.157 13.579 -22.457 1.00 52.28 176 ILE A N 1
ATOM 1482 C CA . ILE A 1 176 ? 6.891 12.340 -21.708 1.00 52.28 176 ILE A CA 1
ATOM 1483 C C . ILE A 1 176 ? 6.688 12.592 -20.203 1.00 52.28 176 ILE A C 1
ATOM 1485 O O . ILE A 1 176 ? 6.442 11.661 -19.437 1.00 52.28 176 ILE A O 1
ATOM 1489 N N . HIS A 1 177 ? 6.789 13.845 -19.751 1.00 47.06 177 HIS A N 1
ATOM 1490 C CA . HIS A 1 177 ? 6.598 14.204 -18.347 1.00 47.06 177 HIS A CA 1
ATOM 1491 C C . HIS A 1 177 ? 5.104 14.295 -18.011 1.00 47.06 177 HIS A C 1
ATOM 1493 O O . HIS A 1 177 ? 4.376 15.121 -18.559 1.00 47.06 177 HIS A O 1
ATOM 1499 N N . ILE A 1 178 ? 4.647 13.493 -17.046 1.00 50.75 178 ILE A N 1
ATOM 1500 C CA . ILE A 1 178 ? 3.324 13.674 -16.442 1.00 50.75 178 ILE A CA 1
ATOM 1501 C C . ILE A 1 178 ? 3.403 14.899 -15.526 1.00 50.75 178 ILE A C 1
ATOM 1503 O O . ILE A 1 178 ? 3.918 14.827 -14.411 1.00 50.75 178 ILE A O 1
ATOM 1507 N N . ILE A 1 179 ? 2.902 16.040 -15.999 1.00 49.47 179 ILE A N 1
ATOM 1508 C CA . ILE A 1 179 ? 2.756 17.242 -15.175 1.00 49.47 179 ILE A CA 1
ATOM 1509 C C . ILE A 1 179 ? 1.544 17.031 -14.266 1.00 49.47 179 ILE A C 1
ATOM 1511 O O . ILE A 1 179 ? 0.397 17.195 -14.682 1.00 49.47 179 ILE A O 1
ATOM 1515 N N . LEU A 1 180 ? 1.799 16.662 -13.013 1.0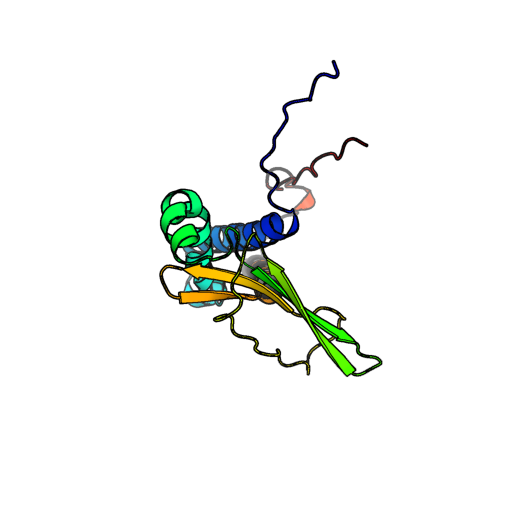0 41.00 180 LEU A N 1
ATOM 1516 C CA . LEU A 1 180 ? 0.784 16.694 -11.967 1.00 41.00 180 LEU A CA 1
ATOM 1517 C C . LEU A 1 180 ? 0.555 18.162 -11.599 1.00 41.00 180 LEU A C 1
ATOM 1519 O O . LEU A 1 180 ? 1.349 18.750 -10.866 1.00 41.00 180 LEU A O 1
ATOM 1523 N N . LYS A 1 181 ? -0.497 18.775 -12.151 1.00 39.59 181 LYS A N 1
ATOM 1524 C CA . LYS A 1 181 ? -0.938 20.092 -11.687 1.00 39.59 181 LYS A CA 1
ATOM 1525 C C . LYS A 1 181 ? -1.415 19.943 -10.236 1.00 39.59 181 LYS A C 1
ATOM 1527 O O . LYS A 1 181 ? -2.288 19.105 -10.001 1.00 39.59 181 LYS A O 1
ATOM 1532 N N . PRO A 1 182 ? -0.859 20.697 -9.273 1.00 43.53 182 PRO A N 1
ATOM 1533 C CA . PRO A 1 182 ? -1.502 20.820 -7.977 1.00 43.53 182 PRO A CA 1
ATOM 1534 C C . PRO A 1 182 ? -2.893 21.425 -8.195 1.00 43.53 182 PRO A C 1
ATOM 1536 O O . PRO A 1 182 ? -3.051 22.311 -9.033 1.00 43.53 182 PRO A O 1
ATOM 1539 N N . GLU A 1 183 ? -3.908 20.908 -7.502 1.00 45.59 183 GLU A N 1
ATOM 1540 C CA . GLU A 1 183 ? -5.190 21.606 -7.431 1.00 45.59 183 GLU A CA 1
ATOM 1541 C C . GLU A 1 183 ? -4.932 22.939 -6.724 1.00 45.59 183 GLU A C 1
ATOM 1543 O O . GLU A 1 183 ? -4.451 22.953 -5.587 1.00 45.59 183 GLU A O 1
ATOM 1548 N N . ASP A 1 184 ? -5.179 24.041 -7.431 1.00 49.69 184 ASP A N 1
ATOM 1549 C CA . ASP A 1 184 ? -5.132 25.382 -6.868 1.00 49.69 184 ASP A CA 1
ATOM 1550 C C . ASP A 1 184 ? -6.136 25.434 -5.708 1.00 49.69 184 ASP A C 1
ATOM 1552 O O . ASP A 1 184 ? -7.344 25.276 -5.899 1.00 49.69 184 ASP A O 1
ATOM 1556 N N . TYR A 1 185 ? -5.632 25.596 -4.486 1.00 43.09 185 TYR A N 1
ATOM 1557 C CA . TYR A 1 185 ? -6.469 25.988 -3.363 1.00 43.09 185 TYR A CA 1
ATOM 1558 C C . TYR A 1 185 ? -6.694 27.492 -3.511 1.00 43.09 185 TYR A C 1
ATOM 1560 O O . TYR A 1 185 ? -5.774 28.272 -3.278 1.00 43.09 185 TYR A O 1
ATOM 1568 N N . GLU A 1 186 ? -7.886 27.884 -3.959 1.00 44.59 186 GLU A N 1
ATOM 1569 C CA . GLU A 1 186 ? -8.343 29.269 -3.829 1.00 44.59 186 GLU A CA 1
ATOM 1570 C C . GLU A 1 186 ? -8.407 29.608 -2.328 1.00 44.59 186 GLU A C 1
ATOM 1572 O O . GLU A 1 186 ? -9.052 28.886 -1.560 1.00 44.59 186 GLU A O 1
ATOM 1577 N N . GLU A 1 187 ? -7.658 30.642 -1.923 1.00 41.72 187 GLU A N 1
ATOM 1578 C CA . GLU A 1 187 ? -7.668 31.235 -0.574 1.00 41.72 187 GLU A CA 1
ATOM 1579 C C . GLU A 1 187 ? -9.011 31.895 -0.233 1.00 41.72 187 GLU A C 1
ATOM 1581 O O . GLU A 1 187 ? -9.604 32.553 -1.121 1.00 41.72 187 GLU A O 1
#

pLDDT: mean 73.2, std 14.84, range [34.06, 90.62]

Nearest PDB structures (foldseek):
  6vis-assembly1_A  TM=2.144E-01  e=1.752E+00  Homo sapiens
  9jk6-assembly1_A  TM=2.502E-01  e=9.006E+00  Homo sapiens
  6g52-assembly3_B  TM=2.613E-01  e=8.476E+00  Homo sapiens

Solvent-accessible surface area (backbone atoms only — not comparable to full-atom values): 11659 Å² total; per-residue (Å²): 134,83,80,80,80,88,72,82,66,84,81,65,56,67,68,55,49,51,56,51,48,55,45,44,50,52,34,49,51,46,54,56,54,70,73,48,96,60,96,56,65,68,77,75,46,57,84,56,65,71,37,52,63,55,45,56,42,60,76,44,43,83,81,37,48,66,58,35,64,74,64,40,45,37,78,81,17,34,44,35,37,41,38,42,37,90,89,74,75,48,69,47,82,43,78,47,65,41,64,70,63,73,85,81,83,68,87,83,72,80,72,85,65,91,80,59,87,53,52,65,68,47,40,30,48,33,40,68,52,96,92,44,79,45,78,45,53,50,51,55,54,54,51,53,52,52,52,48,50,52,54,50,52,50,52,51,52,52,49,32,61,78,66,72,46,81,78,78,64,61,87,79,46,65,92,75,59,84,80,79,74,76,82,82,78,83,129

Sequence (187 aa):
MEKASDTNKRNVSNSFHNAWTIIDYANRINDLLYQLPWENKKEILGNLYNLKDFRNTFQHLGVRNTAVLKKNTPFFGIISWFYFNNKTEKHKLHYFISGVARITEMDRIVPDTTQFDKKINNIALHTVNGKKVIKAELNNVIKDLKN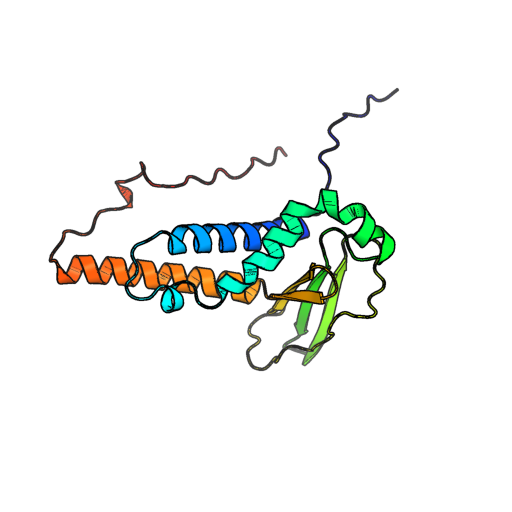LCLNLEERIQNYYERHQLEKSNWEKRRDIHIILKPEDYEE

Mean predicted aligned error: 12.22 Å